Protein AF-A0A3N5HGX4-F1 (afdb_monomer)

Structure (mmCIF, N/CA/C/O backbone):
data_AF-A0A3N5HGX4-F1
#
_entry.id   AF-A0A3N5HGX4-F1
#
loop_
_atom_site.group_PDB
_atom_site.id
_atom_site.type_symbol
_atom_site.label_atom_id
_atom_site.label_alt_id
_atom_site.label_comp_id
_atom_site.label_asym_id
_atom_site.label_entity_id
_atom_site.label_seq_id
_atom_site.pdbx_PDB_ins_code
_atom_site.Cartn_x
_atom_site.Cartn_y
_atom_site.Cartn_z
_atom_site.occupancy
_atom_site.B_iso_or_equiv
_atom_site.auth_seq_id
_atom_site.auth_comp_id
_atom_site.auth_asym_id
_atom_site.auth_atom_id
_atom_site.pdbx_PDB_model_num
ATOM 1 N N . MET A 1 1 ? 53.047 39.366 25.688 1.00 38.31 1 MET A N 1
ATOM 2 C CA . MET A 1 1 ? 53.937 38.303 26.224 1.00 38.31 1 MET A CA 1
ATOM 3 C C . MET A 1 1 ? 53.206 36.974 26.001 1.00 38.31 1 MET A C 1
ATOM 5 O O . MET A 1 1 ? 52.026 36.953 26.298 1.00 38.31 1 MET A O 1
ATOM 9 N N . GLY A 1 2 ? 53.707 35.937 25.314 1.00 36.06 2 GLY A N 1
ATOM 10 C CA . GLY A 1 2 ? 54.929 35.152 25.578 1.00 36.06 2 GLY A CA 1
ATOM 11 C C . GLY A 1 2 ? 54.621 34.091 26.657 1.00 36.06 2 GLY A C 1
ATOM 12 O O . GLY A 1 2 ? 54.225 34.501 27.737 1.00 36.06 2 GLY A O 1
ATOM 13 N N . ARG A 1 3 ? 54.784 32.766 26.481 1.00 36.22 3 ARG A N 1
ATOM 14 C CA . ARG A 1 3 ? 55.704 31.994 25.607 1.00 36.22 3 ARG A CA 1
ATOM 15 C C . ARG A 1 3 ? 55.133 30.609 25.221 1.00 36.22 3 ARG A C 1
ATOM 17 O O . ARG A 1 3 ? 54.293 30.070 25.930 1.00 36.22 3 ARG A O 1
ATOM 24 N N . CYS A 1 4 ? 55.682 29.999 24.165 1.00 28.20 4 CYS A N 1
ATOM 25 C CA . CYS A 1 4 ? 55.545 28.561 23.875 1.00 28.20 4 CYS A CA 1
ATOM 26 C C . CYS A 1 4 ? 56.467 27.712 24.774 1.00 28.20 4 CYS A C 1
ATOM 28 O O . CYS A 1 4 ? 57.552 28.173 25.133 1.00 28.20 4 CYS A O 1
ATOM 30 N N . HIS A 1 5 ? 56.096 26.455 25.046 1.00 42.34 5 HIS A N 1
ATOM 31 C CA . HIS A 1 5 ? 56.976 25.463 25.681 1.00 42.34 5 HIS A CA 1
ATOM 32 C C . HIS A 1 5 ? 57.578 24.498 24.646 1.00 42.34 5 HIS A C 1
ATOM 34 O O . HIS A 1 5 ? 56.876 23.983 23.781 1.00 42.34 5 HIS A O 1
ATOM 40 N N . GLN A 1 6 ? 58.889 24.260 24.738 1.00 39.28 6 GLN A N 1
ATOM 41 C CA . GLN A 1 6 ? 59.647 23.375 23.844 1.00 39.28 6 GLN A CA 1
ATOM 42 C C . GLN A 1 6 ? 59.741 21.950 24.410 1.00 39.28 6 GLN A C 1
ATOM 44 O O . GLN A 1 6 ? 60.044 21.777 25.592 1.00 39.28 6 GLN A O 1
ATOM 49 N N . SER A 1 7 ? 59.583 20.934 23.558 1.00 38.53 7 SER A N 1
ATOM 50 C CA . SER A 1 7 ? 59.928 19.541 23.866 1.00 38.53 7 SER A CA 1
ATOM 51 C C . SER A 1 7 ? 61.395 19.246 23.515 1.00 38.53 7 SER A C 1
ATOM 53 O O . SER A 1 7 ? 61.915 19.688 22.489 1.00 38.53 7 SER A O 1
ATOM 55 N N . ARG A 1 8 ? 62.098 18.513 24.389 1.00 41.19 8 ARG A N 1
ATOM 56 C CA . ARG A 1 8 ? 63.515 18.145 24.204 1.00 41.19 8 ARG A CA 1
ATOM 57 C C . ARG A 1 8 ? 63.657 16.810 23.468 1.00 41.19 8 ARG A C 1
ATOM 59 O O . ARG A 1 8 ? 62.910 15.876 23.737 1.00 41.19 8 ARG A O 1
ATOM 66 N N . ARG A 1 9 ? 64.690 16.696 22.626 1.00 44.00 9 ARG A N 1
ATOM 67 C CA . ARG A 1 9 ? 65.236 15.409 22.152 1.00 44.00 9 ARG A CA 1
ATOM 68 C C . ARG A 1 9 ? 66.120 14.757 23.223 1.00 44.00 9 ARG A C 1
ATOM 70 O O . ARG A 1 9 ? 66.778 15.483 23.971 1.00 44.00 9 ARG A O 1
ATOM 77 N N . ARG A 1 10 ? 66.263 13.429 23.167 1.00 37.06 10 ARG A N 1
ATOM 78 C CA . ARG A 1 10 ? 67.540 12.705 23.347 1.00 37.06 10 ARG A CA 1
ATOM 79 C C . ARG A 1 10 ? 67.489 11.362 22.608 1.00 37.06 10 ARG A C 1
ATOM 81 O O . ARG A 1 10 ? 66.416 10.793 22.454 1.00 37.06 10 ARG A O 1
ATOM 88 N N . ASP A 1 11 ? 68.650 10.929 22.128 1.00 35.62 11 ASP A N 1
ATOM 89 C CA . ASP A 1 11 ? 68.871 9.750 21.282 1.00 35.62 11 ASP A CA 1
ATOM 90 C C . ASP A 1 11 ? 69.509 8.582 22.069 1.00 35.62 11 ASP A C 1
ATOM 92 O O . ASP A 1 11 ? 70.140 8.833 23.097 1.00 35.62 11 ASP A O 1
ATOM 96 N N . ARG A 1 12 ? 69.480 7.374 21.462 1.00 38.91 12 ARG A N 1
ATOM 97 C CA . ARG A 1 12 ? 70.400 6.216 21.664 1.00 38.91 12 ARG A CA 1
ATOM 98 C C . ARG A 1 12 ? 70.249 5.384 22.967 1.00 38.91 12 ARG A C 1
ATOM 100 O O . ARG A 1 12 ? 69.758 5.893 23.963 1.00 38.91 12 ARG A O 1
ATOM 107 N N . ASP A 1 13 ? 70.611 4.088 23.020 1.00 36.19 13 ASP A N 1
ATOM 108 C CA . ASP A 1 13 ? 71.412 3.256 22.087 1.00 36.19 13 ASP A CA 1
ATOM 109 C C . ASP A 1 13 ? 71.098 1.728 22.142 1.00 36.19 13 ASP A C 1
ATOM 111 O O . ASP A 1 13 ? 70.633 1.229 23.158 1.00 36.19 13 ASP A O 1
ATOM 115 N N . LEU A 1 14 ? 71.463 1.024 21.053 1.00 36.56 14 LEU A N 1
ATOM 116 C CA . LEU A 1 14 ? 72.006 -0.360 20.917 1.00 36.56 14 LEU A CA 1
ATOM 117 C C . LEU A 1 14 ? 71.342 -1.627 21.530 1.00 36.56 14 LEU A C 1
ATOM 119 O O . LEU A 1 14 ? 71.044 -1.717 22.713 1.00 36.56 14 LEU A O 1
ATOM 123 N N . GLY A 1 15 ? 71.320 -2.709 20.727 1.00 31.28 15 GLY A N 1
ATOM 124 C CA . GLY A 1 15 ? 71.012 -4.083 21.172 1.00 31.28 15 GLY A CA 1
ATOM 125 C C . GLY A 1 15 ? 70.997 -5.130 20.044 1.00 31.28 15 GLY A C 1
ATOM 126 O O . GLY A 1 15 ? 69.942 -5.517 19.561 1.00 31.28 15 GLY A O 1
ATOM 127 N N . GLN A 1 16 ? 72.186 -5.553 19.602 1.00 35.97 16 GLN A N 1
ATOM 128 C CA . GLN A 1 16 ? 72.449 -6.553 18.550 1.00 35.97 16 GLN A CA 1
ATOM 129 C C . GLN A 1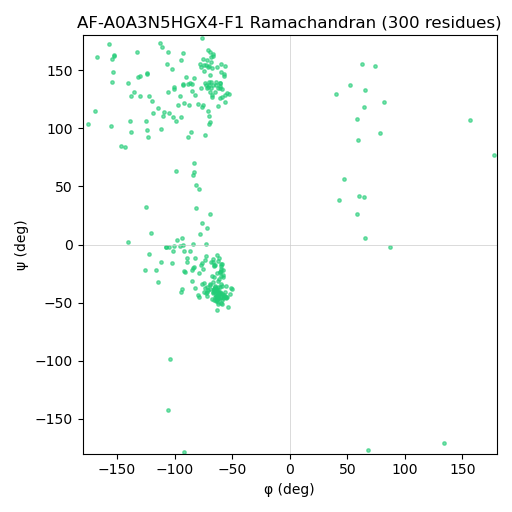 16 ? 71.870 -7.960 18.818 1.00 35.97 16 GLN A C 1
ATOM 131 O O . GLN A 1 16 ? 71.925 -8.447 19.943 1.00 35.97 16 GLN A O 1
ATOM 136 N N . GLY A 1 17 ? 71.487 -8.667 17.744 1.00 31.41 17 GLY A N 1
ATOM 137 C CA . GLY A 1 17 ? 71.189 -10.107 17.736 1.00 31.41 17 GLY A CA 1
ATOM 138 C C . GLY A 1 17 ? 71.384 -10.732 16.344 1.00 31.41 17 GLY A C 1
ATOM 139 O O . GLY A 1 17 ? 70.555 -10.549 15.460 1.00 31.41 17 GLY A O 1
ATOM 140 N N . ARG A 1 18 ? 72.511 -11.427 16.156 1.00 33.94 18 ARG A N 1
ATOM 141 C CA . ARG A 1 18 ? 72.905 -12.271 15.000 1.00 33.94 18 ARG A CA 1
ATOM 142 C C . ARG A 1 18 ? 72.480 -13.738 15.281 1.00 33.94 18 ARG A C 1
ATOM 144 O O . ARG A 1 18 ? 72.215 -14.032 16.440 1.00 33.94 18 ARG A O 1
ATOM 151 N N . ASP A 1 19 ? 72.404 -14.714 14.368 1.00 33.53 19 ASP A N 1
ATOM 152 C CA . ASP A 1 19 ? 72.789 -14.837 12.946 1.00 33.53 19 ASP A CA 1
ATOM 153 C C . ASP A 1 19 ? 72.161 -16.120 12.317 1.00 33.53 19 ASP A C 1
ATOM 155 O O . ASP A 1 19 ? 71.905 -17.063 13.060 1.00 33.53 19 ASP A O 1
ATOM 159 N N . LEU A 1 20 ? 72.077 -16.185 10.970 1.00 32.72 20 LEU A N 1
ATOM 160 C CA . LEU A 1 20 ? 72.239 -17.388 10.093 1.00 32.72 20 LEU A CA 1
ATOM 161 C C . LEU A 1 20 ? 71.242 -18.595 10.209 1.00 32.72 20 LEU A C 1
ATOM 163 O O . LEU A 1 20 ? 70.618 -18.816 11.234 1.00 32.72 20 LEU A O 1
ATOM 167 N N . ASP A 1 21 ? 71.006 -19.450 9.192 1.00 36.19 21 ASP A N 1
ATOM 168 C CA . ASP A 1 21 ? 71.580 -19.607 7.834 1.00 36.19 21 ASP A CA 1
ATOM 169 C C . ASP A 1 21 ? 70.613 -20.337 6.850 1.00 36.19 21 ASP A C 1
ATOM 171 O O . ASP A 1 21 ? 69.658 -20.967 7.294 1.00 36.19 21 ASP A O 1
ATOM 175 N N . ARG A 1 22 ? 70.981 -20.387 5.549 1.00 32.25 22 ARG A N 1
ATOM 176 C CA . ARG A 1 22 ? 70.563 -21.356 4.486 1.00 32.25 22 ARG A CA 1
ATOM 177 C C . ARG A 1 22 ? 69.064 -21.344 4.096 1.00 32.25 22 ARG A C 1
ATOM 179 O O . ARG A 1 22 ? 68.210 -21.727 4.876 1.00 32.25 22 ARG A O 1
ATOM 186 N N . GLN A 1 23 ? 68.639 -21.037 2.861 1.00 40.09 23 GLN A N 1
ATOM 187 C CA . GLN A 1 23 ? 69.284 -21.049 1.527 1.00 40.09 23 GLN A CA 1
ATOM 188 C C . GLN A 1 23 ? 68.615 -19.990 0.601 1.00 40.09 23 GLN A C 1
ATOM 190 O O . GLN A 1 23 ? 67.495 -19.574 0.874 1.00 40.09 23 GLN A O 1
ATOM 195 N N . GLY A 1 24 ? 69.169 -19.537 -0.534 1.00 28.80 24 GLY A N 1
ATOM 196 C CA . GLY A 1 24 ? 70.514 -19.737 -1.091 1.00 28.80 24 GLY A CA 1
ATOM 197 C C . GLY A 1 24 ? 70.587 -19.559 -2.626 1.00 28.80 24 GLY A C 1
ATOM 198 O O . GLY A 1 24 ? 70.201 -20.473 -3.336 1.00 28.80 24 GLY A O 1
ATOM 199 N N . TRP A 1 25 ? 71.188 -18.449 -3.103 1.00 29.75 25 TRP A N 1
ATOM 200 C CA . TRP A 1 25 ? 71.668 -18.177 -4.492 1.00 29.75 25 TRP A CA 1
ATOM 201 C C . TRP A 1 25 ? 70.589 -18.098 -5.616 1.00 29.75 25 TRP A C 1
ATOM 203 O O . TRP A 1 25 ? 69.735 -18.960 -5.733 1.00 29.75 25 TRP A O 1
ATO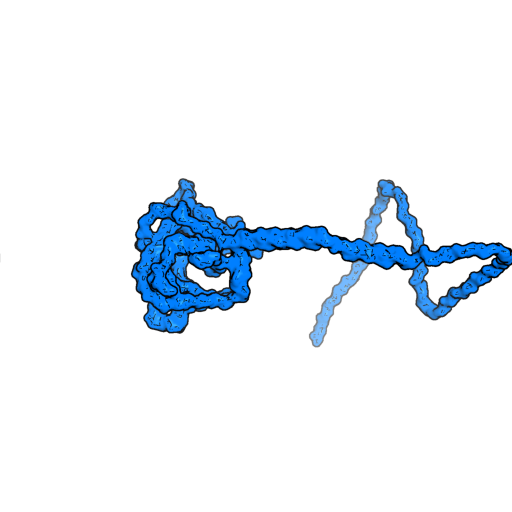M 213 N N . LEU A 1 26 ? 70.531 -17.122 -6.541 1.00 31.27 26 LEU A N 1
ATOM 214 C CA . LEU A 1 26 ? 71.256 -15.861 -6.790 1.00 31.27 26 LEU A CA 1
ATOM 215 C C . LEU A 1 26 ? 70.351 -14.898 -7.599 1.00 31.27 26 LEU A C 1
ATOM 217 O O . LEU A 1 26 ? 69.767 -15.309 -8.600 1.00 31.27 26 LEU A O 1
ATOM 221 N N . ARG A 1 27 ? 70.339 -13.591 -7.289 1.00 33.91 27 ARG A N 1
ATOM 222 C CA . ARG A 1 27 ? 69.985 -12.542 -8.272 1.00 33.91 27 ARG A CA 1
ATOM 223 C C . ARG A 1 27 ? 71.233 -11.742 -8.622 1.00 33.91 27 ARG A C 1
ATOM 225 O O . ARG A 1 27 ? 71.731 -10.980 -7.800 1.00 33.91 27 ARG A O 1
ATOM 232 N N . GLY A 1 28 ? 71.715 -11.900 -9.853 1.00 31.50 28 GLY A N 1
ATOM 233 C CA . GLY A 1 28 ? 72.805 -11.089 -10.388 1.00 31.50 28 GLY A CA 1
ATOM 234 C C . GLY A 1 28 ? 72.349 -9.653 -10.633 1.00 31.50 28 GLY A C 1
ATOM 235 O O . GLY A 1 28 ? 71.663 -9.375 -11.614 1.00 31.50 28 GLY A O 1
ATOM 236 N N . SER A 1 29 ? 72.741 -8.738 -9.752 1.00 33.38 29 SER A N 1
ATOM 237 C CA . SER A 1 29 ? 72.660 -7.301 -9.992 1.00 33.38 29 SER A CA 1
ATOM 238 C C . SER A 1 29 ? 73.882 -6.836 -10.790 1.00 33.38 29 SER A C 1
ATOM 240 O O . SER A 1 29 ? 75.004 -7.294 -10.574 1.00 33.38 29 SER A O 1
ATOM 242 N N . ARG A 1 30 ? 73.689 -5.883 -11.705 1.00 32.06 30 ARG A N 1
ATOM 243 C CA . ARG A 1 30 ? 74.788 -5.054 -12.209 1.00 32.06 30 ARG A CA 1
ATOM 244 C C . ARG A 1 30 ? 74.300 -3.617 -12.314 1.00 32.06 30 ARG A C 1
ATOM 246 O O . ARG A 1 30 ? 73.621 -3.242 -13.262 1.00 32.06 30 ARG A O 1
ATOM 253 N N . TRP A 1 31 ? 74.606 -2.847 -11.276 1.00 30.53 31 TRP A N 1
ATOM 254 C CA . TRP A 1 31 ? 74.360 -1.412 -11.230 1.00 30.53 31 TRP A CA 1
ATOM 255 C C . TRP A 1 31 ? 75.376 -0.674 -12.103 1.00 30.53 31 TRP A C 1
ATOM 257 O O . TRP A 1 31 ? 76.531 -1.080 -12.228 1.00 30.53 31 TRP A O 1
ATOM 267 N N . SER A 1 32 ? 74.964 0.456 -12.661 1.00 34.06 32 SER A N 1
ATOM 268 C CA . SER A 1 32 ? 75.865 1.511 -13.121 1.00 34.06 32 SER A CA 1
ATOM 269 C C . SER A 1 32 ? 75.225 2.830 -12.718 1.00 34.06 32 SER A C 1
ATOM 271 O O . SER A 1 32 ? 74.189 3.203 -13.261 1.00 34.06 32 SER A O 1
ATOM 273 N N . LEU A 1 33 ? 75.789 3.478 -11.697 1.00 33.69 33 LEU A N 1
ATOM 274 C CA . LEU A 1 33 ? 75.319 4.779 -11.237 1.00 33.69 33 LEU A CA 1
ATOM 275 C C . LEU A 1 33 ? 75.611 5.849 -12.294 1.00 33.69 33 LEU A C 1
ATOM 277 O O . LEU A 1 33 ? 76.702 5.888 -12.862 1.00 33.69 33 LEU A O 1
ATOM 281 N N . CYS A 1 34 ? 74.664 6.764 -12.480 1.00 30.17 34 CYS A N 1
ATOM 282 C CA . CYS A 1 34 ? 74.900 8.049 -13.126 1.00 30.17 34 CYS A CA 1
ATOM 283 C C . CYS A 1 34 ? 74.480 9.161 -12.166 1.00 30.17 34 CYS A C 1
ATOM 285 O O . CYS A 1 34 ? 73.327 9.576 -12.167 1.00 30.17 34 CYS A O 1
ATOM 287 N N . GLU A 1 35 ? 75.430 9.661 -11.380 1.00 34.94 35 GLU A N 1
ATOM 288 C CA . GLU A 1 35 ? 75.287 10.923 -10.657 1.00 34.94 35 GLU A CA 1
ATOM 289 C C . GLU A 1 35 ? 76.594 11.711 -10.752 1.00 34.94 35 GLU A C 1
ATOM 291 O O . GLU A 1 35 ? 77.678 11.195 -10.491 1.00 34.94 35 GLU A O 1
ATOM 296 N N . GLY A 1 36 ? 76.480 12.966 -11.180 1.00 33.84 36 GLY A N 1
ATOM 297 C CA . GLY A 1 36 ? 77.610 13.855 -11.420 1.00 33.84 36 GLY A CA 1
ATOM 298 C C . GLY A 1 36 ? 77.107 15.244 -11.784 1.00 33.84 36 GLY A C 1
ATOM 299 O O . GLY A 1 36 ? 76.632 15.471 -12.896 1.00 33.84 36 GLY A O 1
ATOM 300 N N . ARG A 1 37 ? 77.175 16.173 -10.827 1.00 39.38 37 ARG A N 1
ATOM 301 C CA . ARG A 1 37 ? 76.957 17.602 -11.089 1.00 39.38 37 ARG A CA 1
ATOM 302 C C . ARG A 1 37 ? 78.191 18.191 -11.783 1.00 39.38 37 ARG A C 1
ATOM 304 O O . ARG A 1 37 ? 79.289 17.671 -11.624 1.00 39.38 37 ARG A O 1
ATOM 311 N N . ASN A 1 38 ? 77.986 19.329 -12.447 1.00 38.41 38 ASN A N 1
ATOM 312 C CA . ASN A 1 38 ? 78.985 20.184 -13.103 1.00 38.41 38 ASN A CA 1
ATOM 313 C C . ASN A 1 38 ? 79.491 19.694 -14.477 1.00 38.41 38 ASN A C 1
ATOM 315 O O . ASN A 1 38 ? 80.460 18.957 -14.575 1.00 38.41 38 ASN A O 1
ATOM 319 N N . GLY A 1 39 ? 78.862 20.225 -15.533 1.00 37.84 39 GLY A N 1
ATOM 320 C CA . GLY A 1 39 ? 79.528 20.701 -16.756 1.00 37.84 39 GLY A CA 1
ATOM 321 C C . GLY A 1 39 ? 80.387 19.733 -17.586 1.00 37.84 39 GLY A C 1
ATOM 322 O O . GLY A 1 39 ? 81.550 19.511 -17.286 1.00 37.84 39 GLY A O 1
ATOM 323 N N . CYS A 1 40 ? 79.863 19.354 -18.758 1.00 34.56 40 CYS A N 1
ATOM 324 C CA . CYS A 1 40 ? 80.625 18.891 -19.930 1.00 34.56 40 CYS A CA 1
ATOM 325 C C . CYS A 1 40 ? 81.519 17.642 -19.769 1.00 34.56 40 CYS A C 1
ATOM 327 O O . CYS A 1 40 ? 82.735 17.746 -19.641 1.00 34.56 40 CYS A O 1
ATOM 329 N N . CYS A 1 41 ? 80.948 16.462 -20.033 1.00 34.34 41 CYS A N 1
ATOM 330 C CA . CYS A 1 41 ? 81.713 15.299 -20.501 1.00 34.34 41 CYS A CA 1
ATOM 331 C C . CYS A 1 41 ? 81.295 14.922 -21.928 1.00 34.34 41 CYS A C 1
ATOM 333 O O . CYS A 1 41 ? 80.148 14.556 -22.180 1.00 34.34 41 CYS A O 1
ATOM 335 N N . SER A 1 42 ? 82.237 15.012 -22.871 1.00 39.78 42 SER A N 1
ATOM 336 C CA . SER A 1 42 ? 82.035 14.638 -2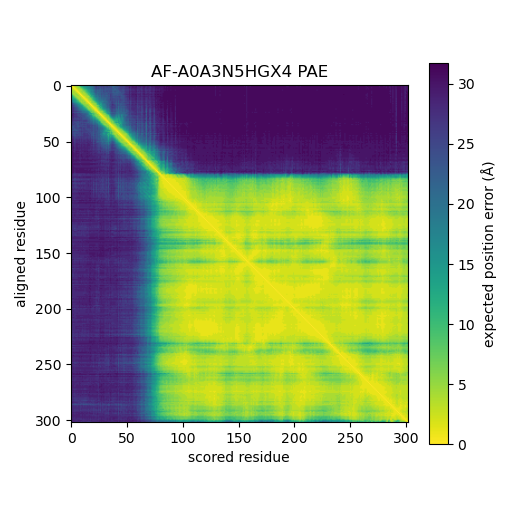4.274 1.00 39.78 42 SER A CA 1
ATOM 337 C C . SER A 1 42 ? 82.549 13.221 -24.542 1.00 39.78 42 SER A C 1
ATOM 339 O O . SER A 1 42 ? 83.737 12.933 -24.401 1.00 39.78 42 SER A O 1
ATOM 341 N N . CYS A 1 43 ? 81.669 12.319 -24.980 1.00 35.12 43 CYS A N 1
ATOM 342 C CA . CYS A 1 43 ? 82.068 10.970 -25.388 1.00 35.12 43 CYS A CA 1
ATOM 343 C C . CYS A 1 43 ? 82.507 10.957 -26.859 1.00 35.12 43 CYS A C 1
ATOM 345 O O . CYS A 1 43 ? 81.699 10.873 -27.786 1.00 35.12 43 CYS A O 1
ATOM 347 N N . ARG A 1 44 ? 83.824 11.052 -27.065 1.00 37.50 44 ARG A N 1
ATOM 348 C CA . ARG A 1 44 ? 84.490 11.021 -28.376 1.00 37.50 44 ARG A CA 1
ATOM 349 C C . ARG A 1 44 ? 84.358 9.632 -29.027 1.00 37.50 44 ARG A C 1
ATOM 351 O O . ARG A 1 44 ? 84.722 8.627 -28.423 1.00 37.50 44 ARG A O 1
ATOM 358 N N . ARG A 1 45 ? 83.895 9.567 -30.285 1.00 37.97 45 ARG A N 1
ATOM 359 C CA . ARG A 1 45 ? 83.879 8.318 -31.077 1.00 37.97 45 ARG A CA 1
ATOM 360 C C . ARG A 1 45 ? 85.308 7.798 -31.292 1.00 37.97 45 ARG A C 1
ATOM 362 O O . ARG A 1 45 ? 86.168 8.562 -31.722 1.00 37.97 45 ARG A O 1
ATOM 369 N N . ARG A 1 46 ? 85.540 6.493 -31.096 1.00 38.31 46 ARG A N 1
ATOM 370 C CA . ARG A 1 46 ? 86.699 5.786 -31.670 1.00 38.31 46 ARG A CA 1
ATOM 371 C C . ARG A 1 46 ? 86.291 5.146 -32.992 1.00 38.31 46 ARG A C 1
ATOM 373 O O . ARG A 1 46 ? 85.528 4.187 -33.013 1.00 38.31 46 ARG A O 1
ATOM 380 N N . SER A 1 47 ? 86.808 5.688 -34.086 1.00 37.91 47 SER A N 1
ATOM 381 C CA . SER A 1 47 ? 86.797 5.052 -35.400 1.00 37.91 47 SER A CA 1
ATOM 382 C C . SER A 1 47 ? 87.914 4.013 -35.476 1.00 37.91 47 SER A C 1
ATOM 384 O O . SER A 1 47 ? 89.083 4.371 -35.340 1.00 37.91 47 SER A O 1
ATOM 386 N N . VAL A 1 48 ? 87.569 2.753 -35.736 1.00 45.25 48 VAL A N 1
ATOM 387 C CA . VAL A 1 48 ? 88.528 1.747 -36.206 1.00 45.25 48 VAL A CA 1
ATOM 388 C C . VAL A 1 48 ? 88.264 1.533 -37.690 1.00 45.25 48 VAL A C 1
ATOM 390 O O . VAL A 1 48 ? 87.201 1.051 -38.073 1.00 45.25 48 VAL A O 1
ATOM 393 N N . LEU A 1 49 ? 89.227 1.937 -38.515 1.00 42.44 49 LEU A N 1
ATOM 394 C CA . LEU A 1 49 ? 89.298 1.584 -39.927 1.00 42.44 49 LEU A CA 1
ATOM 395 C C . LEU A 1 49 ? 90.138 0.313 -40.049 1.00 42.44 49 LEU A C 1
ATOM 397 O O . LEU A 1 49 ? 91.310 0.328 -39.680 1.00 42.44 49 LEU A O 1
ATOM 401 N N . GLN A 1 50 ? 89.574 -0.748 -40.619 1.00 45.38 50 GLN A N 1
ATOM 402 C CA . GLN A 1 50 ? 90.344 -1.787 -41.303 1.00 45.38 50 GLN A CA 1
ATOM 403 C C . GLN A 1 50 ? 89.633 -2.114 -42.617 1.00 45.38 50 GLN A C 1
ATOM 405 O O . GLN A 1 50 ? 88.409 -2.240 -42.656 1.00 45.38 50 GLN A O 1
ATOM 410 N N . GLY A 1 51 ? 90.402 -2.130 -43.704 1.00 37.41 51 GLY A N 1
ATOM 411 C CA . GLY A 1 51 ? 89.887 -2.242 -45.065 1.00 37.41 51 GLY A CA 1
ATOM 412 C C . GLY A 1 51 ? 89.857 -3.676 -45.587 1.00 37.41 51 GLY A C 1
ATOM 413 O O . GLY A 1 51 ? 90.603 -4.537 -45.130 1.00 37.41 51 GLY A O 1
ATOM 414 N N . GLY A 1 52 ? 89.020 -3.890 -46.599 1.00 36.53 52 GLY A N 1
ATOM 415 C CA . GLY A 1 52 ? 88.946 -5.108 -47.401 1.00 36.53 52 GLY A CA 1
ATOM 416 C C . GLY A 1 52 ? 88.059 -4.856 -48.621 1.00 36.53 52 GLY A C 1
ATOM 417 O O . GLY A 1 52 ? 86.877 -4.555 -48.470 1.00 36.53 52 GLY A O 1
ATOM 418 N N . LEU A 1 53 ? 88.645 -4.909 -49.818 1.00 40.94 53 LEU A N 1
ATOM 419 C CA . LEU A 1 53 ? 87.948 -4.800 -51.111 1.00 40.94 53 LEU A CA 1
ATOM 420 C C . LEU A 1 53 ? 87.551 -6.220 -51.615 1.00 40.94 53 LEU A C 1
ATOM 422 O O . LEU A 1 53 ? 87.737 -7.191 -50.886 1.00 40.94 53 LEU A O 1
ATOM 426 N N . PRO A 1 54 ? 86.933 -6.388 -52.798 1.00 52.56 54 PRO A N 1
ATOM 427 C CA . PRO A 1 54 ? 85.494 -6.213 -52.964 1.00 52.56 54 PRO A CA 1
ATOM 428 C C . PRO A 1 54 ? 84.824 -7.492 -53.514 1.00 52.56 54 PRO A C 1
ATOM 430 O O . PRO A 1 54 ? 85.214 -8.010 -54.557 1.00 52.56 54 PRO A O 1
ATOM 433 N N . GLY A 1 55 ? 83.774 -7.989 -52.850 1.00 37.81 55 GLY A N 1
ATOM 434 C CA . GLY A 1 55 ? 83.116 -9.252 -53.213 1.00 37.81 55 GLY A CA 1
ATOM 435 C C . GLY A 1 55 ? 81.644 -9.102 -53.602 1.00 37.81 55 GLY A C 1
ATOM 436 O O . GLY A 1 55 ? 80.830 -8.796 -52.740 1.00 37.81 55 GLY A O 1
ATOM 437 N N . ALA A 1 56 ? 81.352 -9.364 -54.882 1.00 41.56 56 ALA A N 1
ATOM 438 C CA . ALA A 1 56 ? 80.083 -9.790 -55.500 1.00 41.56 56 ALA A CA 1
ATOM 439 C C . ALA A 1 56 ? 78.734 -9.176 -55.041 1.00 41.56 56 ALA A C 1
ATOM 441 O O . ALA A 1 56 ? 78.320 -9.215 -53.885 1.00 41.56 56 ALA A O 1
ATOM 442 N N . TRP A 1 57 ? 77.959 -8.712 -56.025 1.00 47.06 57 TRP A N 1
ATOM 443 C CA . TRP A 1 57 ? 76.577 -8.270 -55.837 1.00 47.06 57 TRP A CA 1
ATOM 444 C C . TRP A 1 57 ? 75.639 -9.443 -55.513 1.00 47.06 57 TRP A C 1
ATOM 446 O O . TRP A 1 57 ? 75.575 -10.420 -56.253 1.00 47.06 57 TRP A O 1
ATOM 456 N N . GLY A 1 58 ? 74.827 -9.284 -54.467 1.00 45.84 58 GLY A N 1
ATOM 457 C CA . GLY A 1 58 ? 73.649 -10.109 -54.193 1.00 45.84 58 GLY A CA 1
ATOM 458 C C . GLY A 1 58 ? 72.507 -9.225 -53.675 1.00 45.84 58 GLY A C 1
ATOM 459 O O . GLY A 1 58 ? 72.772 -8.301 -52.894 1.00 45.84 58 GLY A O 1
ATOM 460 N N . PRO A 1 59 ? 71.247 -9.436 -54.103 1.00 44.06 59 PRO A N 1
ATOM 461 C CA . PRO A 1 59 ? 70.139 -8.557 -53.743 1.00 44.06 59 PRO A CA 1
ATOM 462 C C . PRO A 1 59 ? 69.800 -8.696 -52.254 1.00 44.06 59 PRO A C 1
ATOM 464 O O . PRO A 1 59 ? 69.198 -9.674 -51.815 1.00 44.06 59 PRO A O 1
ATOM 467 N N . ARG A 1 60 ? 70.177 -7.692 -51.455 1.00 50.16 60 ARG A N 1
ATOM 468 C CA . ARG A 1 60 ? 69.837 -7.649 -50.028 1.00 50.16 60 ARG A CA 1
ATOM 469 C C . ARG A 1 60 ? 68.337 -7.368 -49.875 1.00 50.16 60 ARG A C 1
ATOM 471 O O . ARG A 1 60 ? 67.863 -6.301 -50.266 1.00 50.16 60 ARG A O 1
ATOM 478 N N . ALA A 1 61 ? 67.607 -8.344 -49.336 1.00 47.06 61 ALA A N 1
ATOM 479 C CA . ALA A 1 61 ? 66.150 -8.333 -49.236 1.00 47.06 61 ALA A CA 1
ATOM 480 C C . ALA A 1 61 ? 65.604 -7.079 -48.525 1.00 47.06 61 ALA A C 1
ATOM 482 O O . ALA A 1 61 ? 66.027 -6.740 -47.418 1.00 47.06 61 ALA A O 1
ATOM 483 N N . ARG A 1 62 ? 64.619 -6.417 -49.147 1.00 54.47 62 ARG A N 1
ATOM 484 C CA . ARG A 1 62 ? 63.872 -5.288 -48.569 1.00 54.47 62 ARG A CA 1
ATOM 485 C C . ARG A 1 62 ? 62.519 -5.743 -48.004 1.00 54.47 62 ARG A C 1
ATOM 487 O O . ARG A 1 62 ? 61.490 -5.269 -48.464 1.00 54.47 62 ARG A O 1
ATOM 494 N N . ASP A 1 63 ? 62.500 -6.611 -46.994 1.00 51.44 63 ASP A N 1
ATOM 495 C CA . ASP A 1 63 ? 61.244 -6.996 -46.324 1.00 51.44 63 ASP A CA 1
ATOM 496 C C . ASP A 1 63 ? 61.426 -7.184 -44.809 1.00 51.44 63 ASP A C 1
ATOM 498 O O . ASP A 1 63 ? 61.615 -8.286 -44.304 1.00 51.44 63 ASP A O 1
ATOM 502 N N . ALA A 1 64 ? 61.359 -6.075 -44.062 1.00 52.81 64 ALA A N 1
ATOM 503 C CA . ALA A 1 64 ? 61.402 -6.091 -42.592 1.00 52.81 64 ALA A CA 1
ATOM 504 C C . ALA A 1 64 ? 60.449 -5.088 -41.902 1.00 52.81 64 ALA A C 1
ATOM 506 O O . ALA A 1 64 ? 60.420 -5.021 -40.676 1.00 52.81 64 ALA A O 1
ATOM 507 N N . THR A 1 65 ? 59.635 -4.326 -42.647 1.00 51.69 65 THR A N 1
ATOM 508 C CA . THR A 1 65 ? 58.759 -3.273 -42.080 1.00 51.69 65 THR A CA 1
ATOM 509 C C . THR A 1 65 ? 57.257 -3.564 -42.157 1.00 51.69 65 THR A C 1
ATOM 511 O O . THR A 1 65 ? 56.487 -2.944 -41.429 1.00 51.69 65 THR A O 1
ATOM 514 N N . LYS A 1 66 ? 56.804 -4.539 -42.960 1.00 46.09 66 LYS A N 1
ATOM 515 C CA . LYS A 1 66 ? 55.365 -4.857 -43.108 1.00 46.09 66 LYS A CA 1
ATOM 516 C C . LYS A 1 66 ? 54.754 -5.656 -41.944 1.00 46.09 66 LYS A C 1
ATOM 518 O O . LYS A 1 66 ? 53.535 -5.681 -41.797 1.00 46.09 66 LYS A O 1
ATOM 523 N N . SER A 1 67 ? 55.563 -6.302 -41.098 1.00 54.75 67 SER A N 1
ATOM 524 C CA . SER A 1 67 ? 55.051 -7.297 -40.137 1.00 54.75 67 SER A CA 1
ATOM 525 C C . SER A 1 67 ? 54.487 -6.727 -38.824 1.00 54.75 67 SER A C 1
ATOM 527 O O . SER A 1 67 ? 53.711 -7.405 -38.153 1.00 54.75 67 SER A O 1
ATOM 529 N N . SER A 1 68 ? 54.826 -5.492 -38.433 1.00 53.19 68 SER A N 1
ATOM 530 C CA . SER A 1 68 ? 54.306 -4.864 -37.203 1.00 53.19 68 SER A CA 1
ATOM 531 C C . SER A 1 68 ? 52.920 -4.233 -37.387 1.00 53.19 68 SER A C 1
ATOM 533 O O . SER A 1 68 ? 52.081 -4.349 -36.496 1.00 53.19 68 SER A O 1
ATOM 535 N N . ALA A 1 69 ? 52.656 -3.620 -38.545 1.00 53.34 69 ALA A N 1
ATOM 536 C CA . ALA A 1 69 ? 51.353 -3.042 -38.876 1.00 53.34 69 ALA A CA 1
ATOM 537 C C . ALA A 1 69 ? 50.269 -4.122 -39.053 1.00 53.34 69 ALA A C 1
ATOM 539 O O . ALA A 1 69 ? 49.209 -4.021 -38.437 1.00 53.34 69 ALA A O 1
ATOM 540 N N . ALA A 1 70 ? 50.562 -5.194 -39.803 1.00 51.62 70 ALA A N 1
ATOM 541 C CA . ALA A 1 70 ? 49.627 -6.305 -40.015 1.00 51.62 70 ALA A CA 1
ATOM 542 C C . ALA A 1 70 ? 49.202 -6.972 -38.691 1.00 51.62 70 ALA A C 1
ATOM 544 O O . ALA A 1 70 ? 48.014 -7.071 -38.397 1.00 51.62 70 ALA A O 1
ATOM 545 N N . ARG A 1 71 ? 50.161 -7.291 -37.806 1.00 54.19 71 ARG A N 1
ATOM 546 C CA . ARG A 1 71 ? 49.863 -7.875 -36.481 1.00 54.19 71 ARG A CA 1
ATOM 547 C C . ARG A 1 71 ? 49.096 -6.938 -35.535 1.00 54.19 71 ARG A C 1
ATOM 549 O O . ARG A 1 71 ? 48.517 -7.408 -34.557 1.00 54.19 71 ARG A O 1
ATOM 556 N N . ARG A 1 72 ? 49.087 -5.621 -35.787 1.00 53.22 72 ARG A N 1
ATOM 557 C CA . ARG A 1 72 ? 48.267 -4.658 -35.029 1.00 53.22 72 ARG A CA 1
ATOM 558 C C . ARG A 1 72 ? 46.840 -4.572 -35.579 1.00 53.22 72 ARG A C 1
ATOM 560 O O . ARG A 1 72 ? 45.921 -4.392 -34.785 1.00 53.22 72 ARG A O 1
ATOM 567 N N . ALA A 1 73 ? 46.651 -4.771 -36.886 1.00 51.00 73 ALA A N 1
ATOM 568 C CA . ALA A 1 73 ? 45.330 -4.930 -37.494 1.00 51.00 73 ALA A CA 1
ATOM 569 C C . ALA A 1 73 ? 44.630 -6.208 -36.991 1.00 51.00 73 ALA A C 1
ATOM 571 O O . ALA A 1 73 ? 43.497 -6.122 -36.524 1.00 51.00 73 ALA A O 1
ATOM 572 N N . ASP A 1 74 ? 45.332 -7.347 -36.939 1.00 53.88 74 ASP A N 1
ATOM 573 C CA . ASP A 1 74 ? 44.778 -8.622 -36.438 1.00 53.88 74 ASP A CA 1
ATOM 574 C C . ASP A 1 74 ? 44.360 -8.590 -34.956 1.00 53.88 74 ASP A C 1
ATOM 576 O O . ASP A 1 74 ? 43.504 -9.354 -34.515 1.00 53.88 74 ASP A O 1
ATOM 580 N N . ARG A 1 75 ? 44.944 -7.692 -34.150 1.00 52.09 75 ARG A N 1
ATOM 581 C CA . ARG A 1 75 ? 44.523 -7.494 -32.752 1.00 52.09 75 ARG A CA 1
ATOM 582 C C . ARG A 1 75 ? 43.324 -6.539 -32.629 1.00 52.09 75 ARG A C 1
ATOM 584 O O . ARG A 1 75 ? 42.621 -6.589 -31.625 1.00 52.09 75 ARG A O 1
ATOM 591 N N . LEU A 1 76 ? 43.058 -5.707 -33.638 1.00 53.06 76 LEU A N 1
ATOM 592 C CA . LEU A 1 76 ? 41.859 -4.859 -33.716 1.00 53.06 76 LEU A CA 1
ATOM 593 C C . LEU A 1 76 ? 40.652 -5.605 -34.318 1.00 53.06 76 LEU A C 1
ATOM 595 O O . LEU A 1 76 ? 39.514 -5.262 -34.012 1.00 53.06 76 LEU A O 1
ATOM 599 N N . THR A 1 77 ? 40.870 -6.684 -35.077 1.00 52.62 77 THR A N 1
ATOM 600 C CA . THR A 1 77 ? 39.806 -7.587 -35.564 1.00 52.62 77 THR A CA 1
ATOM 601 C C . THR A 1 77 ? 39.292 -8.580 -34.507 1.00 52.62 77 THR A C 1
ATOM 603 O O . THR A 1 77 ? 38.459 -9.433 -34.815 1.00 52.62 77 THR A O 1
ATOM 606 N N . LEU A 1 78 ? 39.694 -8.439 -33.233 1.00 53.62 78 LEU A N 1
ATOM 607 C CA . LEU A 1 78 ? 39.135 -9.203 -32.104 1.00 53.62 78 LEU A CA 1
ATOM 608 C C . LEU A 1 78 ? 37.636 -8.942 -31.860 1.00 53.62 78 LEU A C 1
ATOM 610 O O . LEU A 1 78 ? 36.971 -9.761 -31.224 1.00 53.62 78 LEU A O 1
ATOM 614 N N . LEU A 1 79 ? 37.062 -7.888 -32.447 1.00 61.66 79 LEU A N 1
ATOM 615 C CA . LEU A 1 79 ? 35.622 -7.794 -32.705 1.00 61.66 79 LEU A CA 1
ATOM 616 C C . LEU A 1 79 ? 35.258 -8.508 -34.017 1.00 61.66 79 LEU A C 1
ATOM 618 O O . LEU A 1 79 ? 34.708 -7.917 -34.946 1.00 61.66 79 LEU A O 1
ATOM 622 N N . SER A 1 80 ? 35.548 -9.811 -34.094 1.00 72.19 80 SER A N 1
ATOM 623 C CA . SER A 1 80 ? 34.982 -10.650 -35.155 1.00 72.19 80 SER A CA 1
ATOM 624 C C . SER A 1 80 ? 33.453 -10.554 -35.093 1.00 72.19 80 SER A C 1
ATOM 626 O O . SER A 1 80 ? 32.893 -10.437 -34.000 1.00 72.19 80 SER A O 1
ATOM 628 N N . LYS A 1 81 ? 32.754 -10.624 -36.238 1.00 77.06 81 LYS A N 1
ATOM 629 C CA . LYS A 1 81 ? 31.280 -10.502 -36.272 1.00 77.06 81 LYS A CA 1
ATOM 630 C C . LYS A 1 81 ? 30.605 -11.437 -35.256 1.00 77.06 81 LYS A C 1
ATOM 632 O O . LYS A 1 81 ? 29.699 -11.010 -34.556 1.00 77.06 81 LYS A O 1
ATOM 637 N N . ARG A 1 82 ? 31.141 -12.655 -35.085 1.00 84.88 82 ARG A N 1
ATOM 638 C CA . ARG A 1 82 ? 30.728 -13.631 -34.063 1.00 84.88 82 ARG A CA 1
ATOM 639 C C . ARG A 1 82 ? 30.793 -13.080 -32.634 1.00 84.88 82 ARG A C 1
ATOM 641 O O . ARG A 1 82 ? 29.854 -13.281 -31.877 1.00 84.88 82 ARG A O 1
ATOM 648 N N . ASN A 1 83 ? 31.866 -12.383 -32.263 1.00 86.88 83 ASN A N 1
ATOM 649 C CA . ASN A 1 83 ? 32.022 -11.812 -30.922 1.00 86.88 83 ASN A CA 1
ATOM 650 C C . ASN A 1 83 ? 31.031 -10.658 -30.691 1.00 86.88 83 ASN A C 1
ATOM 652 O O . ASN A 1 83 ? 30.453 -10.571 -29.613 1.00 86.88 83 ASN A O 1
ATOM 656 N N . ILE A 1 84 ? 30.771 -9.830 -31.712 1.00 91.94 84 ILE A N 1
ATOM 657 C CA . ILE A 1 84 ? 29.722 -8.796 -31.656 1.00 91.94 84 ILE A CA 1
ATOM 658 C C . ILE A 1 84 ? 28.342 -9.449 -31.486 1.00 91.94 84 ILE A C 1
ATOM 660 O O . ILE A 1 84 ? 27.589 -9.046 -30.606 1.00 91.94 84 ILE A O 1
ATOM 664 N N . THR A 1 85 ? 28.023 -10.488 -32.267 1.00 93.12 85 THR A N 1
ATOM 665 C CA . THR A 1 85 ? 26.757 -11.231 -32.149 1.00 93.12 85 THR A CA 1
ATOM 666 C C . THR A 1 85 ? 26.590 -11.860 -30.765 1.00 93.12 85 THR A C 1
ATOM 668 O O . THR A 1 85 ? 25.527 -11.721 -30.173 1.00 93.12 85 THR A O 1
ATOM 671 N N . VAL A 1 86 ? 27.627 -12.498 -30.211 1.00 95.44 86 VAL A N 1
ATOM 672 C CA . VAL A 1 86 ? 27.576 -13.081 -28.858 1.00 95.44 86 VAL A CA 1
ATOM 673 C C . VAL A 1 86 ? 27.345 -12.002 -27.798 1.00 95.44 86 VAL A C 1
ATOM 675 O O . VAL A 1 86 ? 26.469 -12.170 -26.955 1.00 95.44 86 VAL A O 1
ATOM 678 N N . LEU A 1 87 ? 28.059 -10.873 -27.856 1.00 95.94 87 LEU A N 1
ATOM 679 C CA . LEU A 1 87 ? 27.852 -9.761 -26.920 1.00 95.94 87 LEU A CA 1
ATOM 680 C C . LEU A 1 87 ? 26.447 -9.152 -27.044 1.00 95.94 87 LEU A C 1
ATOM 682 O O . LEU A 1 87 ? 25.821 -8.865 -26.027 1.00 95.94 87 LEU A O 1
ATOM 686 N N . ALA A 1 88 ? 25.922 -9.007 -28.264 1.00 95.88 88 ALA A N 1
ATOM 687 C CA . ALA A 1 88 ? 24.565 -8.519 -28.503 1.00 95.88 88 ALA A CA 1
ATOM 688 C C . ALA A 1 88 ? 23.492 -9.486 -27.969 1.00 95.88 88 ALA A C 1
ATOM 690 O O . ALA A 1 88 ? 22.529 -9.042 -27.349 1.00 95.88 88 ALA A O 1
ATOM 691 N N . LEU A 1 89 ? 23.674 -10.801 -28.147 1.00 97.12 89 LEU A N 1
ATOM 692 C CA . LEU A 1 89 ? 22.777 -11.824 -27.599 1.00 97.12 89 LEU A CA 1
ATOM 693 C C . LEU A 1 89 ? 22.819 -11.862 -26.065 1.00 97.12 89 LEU A C 1
ATOM 695 O O . LEU A 1 89 ? 21.768 -11.946 -25.436 1.00 97.12 89 LEU A O 1
ATOM 699 N N . LEU A 1 90 ? 24.003 -11.745 -25.455 1.00 97.50 90 LEU A N 1
ATOM 700 C CA . LEU A 1 90 ? 24.146 -11.662 -23.997 1.00 97.50 90 LEU A CA 1
ATOM 701 C C . LEU A 1 90 ? 23.517 -10.380 -23.434 1.00 97.50 90 LEU A C 1
ATOM 703 O O . LEU A 1 90 ? 22.844 -10.436 -22.408 1.00 97.50 90 LEU A O 1
ATOM 707 N N . ALA A 1 91 ? 23.673 -9.242 -24.117 1.00 97.06 91 ALA A N 1
ATOM 708 C CA . ALA A 1 91 ? 23.009 -7.995 -23.743 1.00 97.06 91 ALA A CA 1
ATOM 709 C C . ALA A 1 91 ? 21.479 -8.107 -23.864 1.00 97.06 91 ALA A C 1
ATOM 711 O O . ALA A 1 91 ? 20.767 -7.718 -22.941 1.00 97.06 91 ALA A O 1
ATOM 712 N N . ALA A 1 92 ? 20.966 -8.693 -24.951 1.00 97.12 92 ALA A N 1
ATOM 713 C CA . ALA A 1 92 ? 19.535 -8.931 -25.136 1.00 97.12 92 ALA A CA 1
ATOM 714 C C . ALA A 1 92 ? 18.961 -9.873 -24.063 1.00 97.12 92 ALA A C 1
ATOM 716 O O . ALA A 1 92 ? 17.914 -9.577 -23.490 1.00 97.12 92 ALA A O 1
ATOM 717 N N . LEU A 1 93 ? 19.669 -10.959 -23.734 1.00 97.75 93 LEU A N 1
ATOM 718 C CA . LEU A 1 93 ? 19.294 -11.883 -22.660 1.00 97.75 93 LEU A CA 1
ATOM 719 C C . LEU A 1 93 ? 19.310 -11.198 -21.286 1.00 97.75 93 LEU A C 1
ATOM 721 O O . LEU A 1 93 ? 18.377 -11.372 -20.507 1.00 97.75 93 LEU A O 1
ATOM 725 N N . GLY A 1 94 ? 20.331 -10.383 -21.003 1.00 96.69 94 GLY A N 1
ATOM 726 C CA . GLY A 1 94 ? 20.428 -9.603 -19.769 1.00 96.69 94 GLY A CA 1
ATOM 727 C C . GLY A 1 94 ? 19.296 -8.583 -19.624 1.00 96.69 94 GLY A C 1
ATOM 728 O O . GLY A 1 94 ? 18.702 -8.475 -18.555 1.00 96.69 94 GLY A O 1
ATOM 729 N N . LEU A 1 95 ? 18.936 -7.887 -20.707 1.00 95.44 95 LEU A N 1
ATOM 730 C CA . LEU A 1 95 ? 17.799 -6.960 -20.739 1.00 95.44 95 LEU A CA 1
ATOM 731 C C . LEU A 1 95 ? 16.456 -7.688 -20.583 1.00 95.44 95 LEU A C 1
ATOM 733 O O . LEU A 1 95 ? 15.597 -7.217 -19.838 1.00 95.44 95 LEU A O 1
ATOM 737 N N . ALA A 1 96 ? 16.281 -8.849 -21.220 1.00 96.19 96 ALA A N 1
ATOM 738 C CA . ALA A 1 96 ? 15.090 -9.681 -21.055 1.00 96.19 96 ALA A CA 1
ATOM 739 C C . ALA A 1 96 ? 14.954 -10.200 -19.612 1.00 96.19 96 ALA A C 1
ATOM 741 O O . ALA A 1 96 ? 13.878 -10.103 -19.023 1.00 96.19 96 ALA A O 1
ATOM 742 N N . ALA A 1 97 ? 16.048 -10.673 -19.007 1.00 95.75 97 ALA A N 1
ATOM 743 C CA . ALA A 1 97 ? 16.078 -11.087 -17.608 1.00 95.75 97 ALA A CA 1
ATOM 744 C C . ALA A 1 97 ? 15.760 -9.916 -16.663 1.00 95.75 97 ALA A C 1
ATOM 746 O O . ALA A 1 97 ? 14.904 -10.053 -15.793 1.00 95.75 97 ALA A O 1
ATOM 747 N N . LEU A 1 98 ? 16.369 -8.743 -16.868 1.00 94.81 98 LEU A N 1
ATOM 748 C CA . LEU A 1 98 ? 16.089 -7.527 -16.094 1.00 94.81 98 LEU A CA 1
ATOM 749 C C . LEU A 1 98 ? 14.611 -7.112 -16.194 1.00 94.81 98 LEU A C 1
ATOM 751 O O . LEU A 1 98 ? 13.986 -6.759 -15.190 1.00 94.81 98 LEU A O 1
ATOM 755 N N . TRP A 1 99 ? 14.034 -7.181 -17.396 1.00 93.81 99 TRP A N 1
ATOM 756 C CA . TRP A 1 99 ? 12.621 -6.899 -17.629 1.00 93.81 99 TRP A CA 1
ATOM 757 C C . TRP A 1 99 ? 11.720 -7.875 -16.867 1.00 93.81 99 TRP A C 1
ATOM 759 O O . TRP A 1 99 ? 10.863 -7.422 -16.114 1.00 93.81 99 TRP A O 1
ATOM 769 N N . LEU A 1 100 ? 11.946 -9.187 -17.005 1.00 95.69 100 LEU A N 1
ATOM 770 C CA . LEU A 1 100 ? 11.167 -10.243 -16.344 1.00 95.69 100 LEU A CA 1
ATOM 771 C C . LEU A 1 100 ? 11.288 -10.196 -14.813 1.00 95.69 100 LEU A C 1
ATOM 773 O O . LEU A 1 100 ? 10.285 -10.281 -14.104 1.00 95.69 100 LEU A O 1
ATOM 777 N N . LEU A 1 101 ? 12.500 -10.005 -14.285 1.00 95.69 101 LEU A N 1
ATOM 778 C CA . LEU A 1 101 ? 12.744 -9.924 -12.843 1.00 95.69 101 LEU A CA 1
ATOM 779 C C . LEU A 1 101 ? 12.092 -8.689 -12.208 1.00 95.69 101 LEU A C 1
ATOM 781 O O . LEU A 1 101 ? 11.694 -8.768 -11.046 1.00 95.69 101 LEU A O 1
ATOM 785 N N . SER A 1 102 ? 11.920 -7.602 -12.968 1.00 96.38 102 SER A N 1
ATOM 786 C CA . SER A 1 102 ? 11.273 -6.355 -12.529 1.00 96.38 102 SER A CA 1
ATOM 787 C C . SER A 1 102 ? 9.764 -6.263 -12.807 1.00 96.38 102 SER A C 1
ATOM 789 O O . SER A 1 102 ? 9.156 -5.243 -12.468 1.00 96.38 102 SER A O 1
ATOM 791 N N . VAL A 1 103 ? 9.141 -7.280 -13.425 1.00 96.00 103 VAL A N 1
ATOM 792 C CA . VAL A 1 103 ? 7.673 -7.338 -13.580 1.00 96.00 103 VAL A CA 1
ATOM 793 C C . VAL A 1 103 ? 7.014 -7.351 -12.189 1.00 96.00 103 VAL A C 1
ATOM 795 O O . VAL A 1 103 ? 7.482 -8.085 -11.315 1.00 96.00 103 VAL A O 1
ATOM 798 N N . PRO A 1 104 ? 5.948 -6.559 -11.955 1.00 96.56 104 PRO A N 1
ATOM 799 C CA . PRO A 1 104 ? 5.186 -6.613 -10.709 1.00 96.56 104 PRO A CA 1
ATOM 800 C C . PRO A 1 104 ? 4.605 -8.008 -10.464 1.00 96.56 104 PRO A C 1
ATOM 802 O O . PRO A 1 104 ? 4.028 -8.610 -11.366 1.00 96.56 104 PRO A O 1
ATOM 805 N N . ARG A 1 105 ? 4.747 -8.515 -9.237 1.00 95.56 105 ARG A N 1
ATOM 806 C CA . ARG A 1 105 ? 4.184 -9.803 -8.810 1.00 95.56 105 ARG A CA 1
ATOM 807 C C . ARG A 1 105 ? 3.039 -9.532 -7.853 1.00 95.56 105 ARG A C 1
ATOM 809 O O . ARG A 1 105 ? 3.267 -8.979 -6.780 1.00 95.56 105 ARG A O 1
ATOM 816 N N . GLY A 1 106 ? 1.836 -9.877 -8.287 1.00 95.81 106 GLY A N 1
ATOM 817 C CA . GLY A 1 106 ? 0.623 -9.795 -7.490 1.00 95.81 106 GLY A CA 1
ATOM 818 C C . GLY A 1 106 ? 0.081 -11.177 -7.140 1.00 95.81 106 GLY A C 1
ATOM 819 O O . GLY A 1 106 ? 0.526 -12.187 -7.683 1.00 95.81 106 GLY A O 1
ATOM 820 N N . LEU A 1 107 ? -0.899 -11.181 -6.245 1.00 96.88 107 LEU A N 1
ATOM 821 C CA . LEU A 1 107 ? -1.864 -12.254 -6.066 1.00 96.88 107 LEU A CA 1
ATOM 822 C C . LEU A 1 107 ? -2.785 -12.370 -7.288 1.00 96.88 107 LEU A C 1
ATOM 824 O O . LEU A 1 107 ? -2.947 -11.424 -8.068 1.00 96.88 107 LEU A O 1
ATOM 828 N N . THR A 1 108 ? -3.439 -13.519 -7.394 1.00 97.19 108 THR A N 1
ATOM 829 C CA . THR A 1 108 ? -4.508 -13.852 -8.336 1.00 97.19 108 THR A CA 1
ATOM 830 C C . THR A 1 108 ? -5.837 -14.048 -7.595 1.00 97.19 108 THR A C 1
ATOM 832 O O . THR A 1 108 ? -5.877 -14.095 -6.368 1.00 97.19 108 THR A O 1
ATOM 835 N N . LEU A 1 109 ? -6.943 -14.218 -8.329 1.00 96.19 109 LEU A N 1
ATOM 836 C CA . LEU A 1 109 ? -8.247 -14.535 -7.724 1.00 96.19 109 LEU A CA 1
ATOM 837 C C . LEU A 1 109 ? -8.246 -15.857 -6.934 1.00 96.19 109 LEU A C 1
ATOM 839 O O . LEU A 1 109 ? -9.074 -16.018 -6.046 1.00 96.19 109 LEU A O 1
ATOM 843 N N . ALA A 1 110 ? -7.334 -16.788 -7.239 1.00 96.44 110 ALA A N 1
ATOM 844 C CA . ALA A 1 110 ? -7.216 -18.060 -6.526 1.00 96.44 110 ALA A CA 1
ATOM 845 C C . ALA A 1 110 ? -6.542 -17.924 -5.147 1.00 96.44 110 ALA A C 1
ATOM 847 O O . ALA A 1 110 ? -6.649 -18.836 -4.332 1.00 96.44 110 ALA A O 1
ATOM 848 N N . ASP A 1 111 ? -5.868 -16.799 -4.889 1.00 95.50 111 ASP A N 1
ATOM 849 C CA . ASP A 1 111 ? -5.196 -16.508 -3.619 1.00 95.50 111 ASP A CA 1
ATOM 850 C C . ASP A 1 111 ? -6.102 -15.744 -2.631 1.00 95.50 111 ASP A C 1
ATOM 852 O O . ASP A 1 111 ? -5.698 -15.491 -1.496 1.00 95.50 111 ASP A O 1
ATOM 856 N N . LEU A 1 112 ? -7.312 -15.345 -3.048 1.00 96.44 112 LEU A N 1
ATOM 857 C CA . LEU A 1 112 ? -8.275 -14.673 -2.175 1.00 96.44 112 LEU A CA 1
ATOM 858 C C . LEU A 1 112 ? -9.100 -15.703 -1.378 1.00 96.44 112 LEU A C 1
ATOM 860 O O . LEU A 1 112 ? -9.633 -16.648 -1.968 1.00 96.44 112 LEU A O 1
ATOM 864 N N . PRO A 1 113 ? -9.250 -15.530 -0.052 1.00 95.94 113 PRO A N 1
ATOM 865 C CA . PRO A 1 113 ? -10.048 -16.424 0.778 1.00 95.94 113 PRO A CA 1
ATOM 866 C C . PRO A 1 113 ? -11.545 -16.263 0.488 1.00 95.94 113 PRO A C 1
ATOM 868 O O . PRO A 1 113 ? -12.020 -15.186 0.124 1.00 95.94 113 PRO A O 1
ATOM 871 N N . GLN A 1 114 ? -12.320 -17.324 0.728 1.00 95.06 114 GLN A N 1
ATOM 872 C CA . GLN A 1 114 ? -13.776 -17.208 0.816 1.00 95.06 114 GLN A CA 1
ATOM 873 C C . GLN A 1 114 ? -14.146 -16.531 2.139 1.00 95.06 114 GLN A C 1
ATOM 875 O O . GLN A 1 114 ? -14.263 -17.184 3.174 1.00 95.06 114 GLN A O 1
ATOM 880 N N . HIS A 1 115 ? -14.314 -15.212 2.090 1.00 96.62 115 HIS A N 1
ATOM 881 C CA . HIS A 1 115 ? -14.589 -14.361 3.243 1.00 96.62 115 HIS A CA 1
ATOM 882 C C . HIS A 1 115 ? -15.787 -13.444 2.970 1.00 96.62 115 HIS A C 1
ATOM 884 O O . HIS A 1 115 ? -15.986 -13.000 1.842 1.00 96.62 115 HIS A O 1
ATOM 890 N N . GLN A 1 116 ? -16.587 -13.164 4.001 1.00 97.25 116 GLN A N 1
ATOM 891 C CA . GLN A 1 116 ? -17.632 -12.135 3.974 1.00 97.25 116 GLN A CA 1
ATOM 892 C C . GLN A 1 116 ? -17.095 -10.903 4.714 1.00 97.25 116 GLN A C 1
ATOM 894 O O . GLN A 1 116 ? -16.947 -10.977 5.937 1.00 97.25 116 GLN A O 1
ATOM 899 N N . PRO A 1 117 ? -16.793 -9.794 4.012 1.00 97.81 117 PRO A N 1
ATOM 900 C CA . PRO A 1 117 ? -16.161 -8.639 4.635 1.00 97.81 117 PRO A CA 1
ATOM 901 C C . PRO A 1 117 ? -16.992 -8.004 5.758 1.00 97.81 117 PRO A C 1
ATOM 903 O O . PRO A 1 117 ? -18.193 -7.770 5.622 1.00 97.81 117 PRO A O 1
ATOM 906 N N . ASN A 1 118 ? -16.326 -7.670 6.859 1.00 98.44 118 ASN A N 1
ATOM 907 C CA . ASN A 1 118 ? -16.895 -7.061 8.054 1.00 98.44 118 ASN A CA 1
ATOM 908 C C . ASN A 1 118 ? -16.386 -5.621 8.226 1.00 98.44 118 ASN A C 1
ATOM 910 O O . ASN A 1 118 ? -15.307 -5.385 8.774 1.00 98.44 118 ASN A O 1
ATOM 914 N N . ALA A 1 119 ? -17.205 -4.645 7.827 1.00 98.56 119 ALA A N 1
ATOM 915 C CA . ALA A 1 119 ? -16.870 -3.223 7.922 1.00 98.56 119 ALA A CA 1
ATOM 916 C C . ALA A 1 119 ? -16.537 -2.746 9.354 1.00 98.56 119 ALA A C 1
ATOM 918 O O . ALA A 1 119 ? -15.726 -1.839 9.505 1.00 98.56 119 ALA A O 1
ATOM 919 N N . ALA A 1 120 ? -17.079 -3.366 10.411 1.00 98.62 120 ALA A N 1
ATOM 920 C CA . ALA A 1 120 ? -16.767 -2.976 11.792 1.00 98.62 120 ALA A CA 1
ATOM 921 C C . ALA A 1 120 ? -15.363 -3.434 12.240 1.00 98.62 120 ALA A C 1
ATOM 923 O O . ALA A 1 120 ? -14.693 -2.739 13.002 1.00 98.62 120 ALA A O 1
ATOM 924 N N . ASN A 1 121 ? -14.877 -4.581 11.747 1.00 98.44 121 ASN A N 1
ATOM 925 C CA . ASN A 1 121 ? -13.462 -4.954 11.901 1.00 98.44 121 ASN A CA 1
ATOM 926 C C . ASN A 1 121 ? -12.577 -4.079 10.993 1.00 98.44 121 ASN A C 1
ATOM 928 O O . ASN A 1 121 ? -11.499 -3.645 11.399 1.00 98.44 121 ASN A O 1
ATOM 932 N N . GLY A 1 122 ? -13.081 -3.755 9.799 1.00 98.50 122 GLY A N 1
ATOM 933 C CA . GLY A 1 122 ? -12.447 -2.859 8.838 1.00 98.50 122 GLY A CA 1
ATOM 934 C C . GLY A 1 122 ? -12.154 -1.470 9.386 1.00 98.50 122 GLY A C 1
ATOM 935 O O . GLY A 1 122 ? -11.048 -0.978 9.197 1.00 98.50 122 GLY A O 1
ATOM 936 N N . GLU A 1 123 ? -13.094 -0.871 10.118 1.00 98.44 123 GLU A N 1
ATOM 937 C CA . GLU A 1 123 ? -12.925 0.416 10.804 1.00 98.44 123 GLU A CA 1
ATOM 938 C C . GLU A 1 123 ? -11.760 0.373 11.803 1.00 98.44 123 GLU A C 1
ATOM 940 O O . GLU A 1 123 ? -10.838 1.192 11.748 1.00 98.44 123 GLU A O 1
ATOM 945 N N . ILE A 1 124 ? -11.752 -0.638 12.681 1.00 98.00 124 ILE A N 1
ATOM 946 C CA . ILE A 1 124 ? -10.700 -0.840 13.688 1.00 98.00 124 ILE A CA 1
ATOM 947 C C . ILE A 1 124 ? -9.328 -0.949 13.012 1.00 98.00 124 ILE A C 1
ATOM 949 O O . ILE A 1 124 ? -8.356 -0.341 13.465 1.00 98.00 124 ILE A O 1
ATOM 953 N N . LEU A 1 125 ? -9.244 -1.713 11.923 1.00 98.12 125 LEU A N 1
ATOM 954 C CA . LEU A 1 125 ? -8.000 -1.955 11.199 1.00 98.12 125 LEU A CA 1
ATOM 955 C C . LEU A 1 125 ? -7.569 -0.766 10.334 1.00 98.12 125 LEU A C 1
ATOM 957 O O . LEU A 1 125 ? -6.377 -0.496 10.260 1.00 98.12 125 LEU A O 1
ATOM 961 N N . TYR A 1 126 ? -8.501 -0.011 9.753 1.00 98.06 126 TYR A N 1
ATOM 962 C CA . TYR A 1 126 ? -8.245 1.248 9.045 1.00 98.06 126 TYR A CA 1
ATOM 963 C C . TYR A 1 126 ? -7.617 2.295 9.974 1.00 98.06 126 TYR A C 1
ATOM 965 O O . TYR A 1 126 ? -6.654 2.974 9.603 1.00 98.06 126 TYR A O 1
ATOM 973 N N . HIS A 1 127 ? -8.122 2.394 11.208 1.00 96.62 127 HIS A N 1
ATOM 974 C CA . HIS A 1 127 ? -7.544 3.266 12.226 1.00 96.62 127 HIS A CA 1
ATOM 975 C C . HIS A 1 127 ? -6.203 2.738 12.750 1.00 96.62 127 HIS A C 1
ATOM 977 O O . HIS A 1 127 ? -5.270 3.530 12.887 1.00 96.62 127 HIS A O 1
ATOM 983 N N . ALA A 1 128 ? -6.067 1.426 12.980 1.00 96.56 128 ALA A N 1
ATOM 984 C CA . ALA A 1 128 ? -4.804 0.812 13.402 1.00 96.56 128 ALA A CA 1
ATOM 985 C C . ALA A 1 128 ? -3.697 0.915 12.336 1.00 96.56 128 ALA A C 1
ATOM 987 O O . ALA A 1 128 ? -2.540 1.119 12.689 1.00 96.56 128 ALA A O 1
ATOM 988 N N . ALA A 1 129 ? -4.054 0.822 11.051 1.00 96.31 129 ALA A N 1
ATOM 989 C CA . ALA A 1 129 ? -3.160 1.007 9.908 1.00 96.31 129 ALA A CA 1
ATOM 990 C C . ALA A 1 129 ? -2.964 2.477 9.505 1.00 96.31 129 ALA A C 1
ATOM 992 O O . ALA A 1 129 ? -2.273 2.773 8.534 1.00 96.31 129 ALA A O 1
ATOM 993 N N . GLY A 1 130 ? -3.599 3.417 10.213 1.00 94.94 130 GLY A N 1
ATOM 994 C CA . GLY A 1 130 ? -3.387 4.846 10.017 1.00 94.94 130 GLY A CA 1
ATOM 995 C C . GLY A 1 130 ? -3.683 5.356 8.603 1.00 94.94 130 GLY A C 1
ATOM 996 O O . GLY A 1 130 ? -3.105 6.371 8.215 1.00 94.94 130 GLY A O 1
ATOM 997 N N . CYS A 1 131 ? -4.557 4.707 7.821 1.00 95.50 131 CYS A N 1
ATOM 998 C CA . CYS A 1 131 ? -4.740 5.021 6.394 1.00 95.50 131 CYS A CA 1
ATOM 999 C C . CYS A 1 131 ? -5.101 6.502 6.156 1.00 95.50 131 CYS A C 1
ATOM 1001 O O . CYS A 1 131 ? -4.534 7.161 5.281 1.00 95.50 131 CYS A O 1
ATOM 1003 N N . TRP A 1 132 ? -5.966 7.062 7.007 1.00 91.81 132 TRP A N 1
ATOM 1004 C CA . TRP A 1 132 ? -6.347 8.480 7.011 1.00 91.81 132 TRP A CA 1
ATOM 1005 C C . TRP A 1 132 ? -5.164 9.452 7.190 1.00 91.81 132 TRP A C 1
ATOM 1007 O O . TRP A 1 132 ? -5.238 10.602 6.768 1.00 91.81 132 TRP A O 1
ATOM 1017 N N . SER A 1 133 ? -4.065 9.024 7.823 1.00 91.12 133 SER A N 1
ATOM 1018 C CA . SER A 1 133 ? -2.965 9.915 8.220 1.00 91.12 133 SER A CA 1
ATOM 1019 C C . SER A 1 133 ? -2.170 10.450 7.023 1.00 91.12 133 SER A C 1
ATOM 1021 O O . SER A 1 133 ? -1.751 11.613 7.037 1.00 91.12 133 SER A O 1
ATOM 1023 N N . CYS A 1 134 ? -2.022 9.622 5.984 1.00 93.25 134 CYS A N 1
ATOM 1024 C CA . CYS A 1 134 ? -1.412 9.966 4.703 1.00 93.25 134 CYS A CA 1
ATOM 1025 C C . CYS A 1 134 ? -2.456 10.398 3.669 1.00 93.25 134 CYS A C 1
ATOM 1027 O O . CYS A 1 134 ? -2.226 11.364 2.946 1.00 93.25 134 CYS A O 1
ATOM 1029 N N . HIS A 1 135 ? -3.608 9.725 3.610 1.00 96.25 135 HIS A N 1
ATOM 1030 C CA . HIS A 1 135 ? -4.641 9.959 2.595 1.00 96.25 135 HIS A CA 1
ATOM 1031 C C . HIS A 1 135 ? -5.555 11.156 2.910 1.00 96.25 135 HIS A C 1
ATOM 1033 O O . HIS A 1 135 ? -6.719 11.167 2.530 1.00 96.25 135 HIS A O 1
ATOM 1039 N N . LYS A 1 136 ? -5.041 12.188 3.583 1.00 94.62 136 LYS A N 1
ATOM 1040 C CA . LYS A 1 136 ? -5.794 13.416 3.882 1.00 94.62 136 LYS A CA 1
ATOM 1041 C C . LYS A 1 136 ? -6.195 14.150 2.598 1.00 94.62 136 LYS A C 1
ATOM 1043 O O . LYS A 1 136 ? -5.443 14.053 1.620 1.00 94.62 136 LYS A O 1
ATOM 1048 N N . PRO A 1 137 ? -7.295 14.928 2.606 1.00 95.62 137 PRO A N 1
ATOM 1049 C CA . PRO A 1 137 ? -7.685 15.749 1.467 1.00 95.62 137 PRO A CA 1
ATOM 1050 C C . PRO A 1 137 ? -6.573 16.731 1.065 1.00 95.62 137 PRO A C 1
ATOM 1052 O O . PRO A 1 137 ? -5.843 17.261 1.910 1.00 95.62 137 PRO A O 1
ATOM 1055 N N . GLY A 1 138 ? -6.443 16.986 -0.237 1.00 92.94 138 GLY A N 1
ATOM 1056 C CA . GLY A 1 138 ? -5.538 17.996 -0.779 1.00 92.94 138 GLY A CA 1
ATOM 1057 C C . GLY A 1 138 ? -5.849 19.406 -0.266 1.00 92.94 138 GLY A C 1
ATOM 1058 O O . GLY A 1 138 ? -6.976 19.725 0.094 1.00 92.94 138 GLY A O 1
ATOM 1059 N N . THR A 1 139 ? -4.850 20.294 -0.271 1.00 89.31 139 THR A N 1
ATOM 1060 C CA . THR A 1 139 ? -4.974 21.689 0.216 1.00 89.31 139 THR A CA 1
ATOM 1061 C C . THR A 1 139 ? -5.962 22.565 -0.574 1.00 89.31 139 THR A C 1
ATOM 1063 O O . THR A 1 139 ? -6.241 23.704 -0.203 1.00 89.31 139 THR A O 1
ATOM 1066 N N . ASP A 1 140 ? -6.442 22.051 -1.698 1.00 90.31 140 ASP A N 1
ATOM 1067 C CA . ASP A 1 140 ? -7.474 22.589 -2.577 1.00 90.31 140 ASP A CA 1
ATOM 1068 C C . ASP A 1 140 ? -8.893 22.104 -2.238 1.00 90.31 140 ASP A C 1
ATOM 1070 O O . ASP A 1 140 ? -9.846 22.827 -2.516 1.00 90.31 140 ASP A O 1
ATOM 1074 N N . LEU A 1 141 ? -9.038 20.953 -1.575 1.00 91.75 141 LEU A N 1
ATOM 1075 C CA . LEU A 1 141 ? -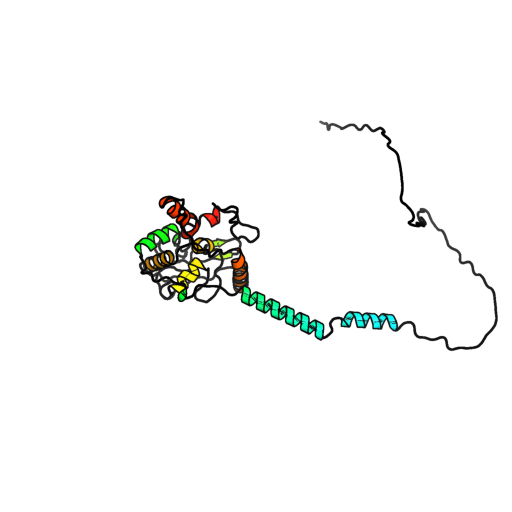10.317 20.372 -1.151 1.00 91.75 141 LEU A CA 1
ATOM 1076 C C . LEU A 1 141 ? -10.787 20.984 0.178 1.00 91.75 141 LEU A C 1
ATOM 1078 O O . LEU A 1 141 ? -10.891 20.312 1.200 1.00 91.75 141 LEU A O 1
ATOM 1082 N N . LYS A 1 142 ? -11.028 22.298 0.174 1.00 88.50 142 LYS A N 1
ATOM 1083 C CA . LYS A 1 142 ? -11.301 23.090 1.389 1.00 88.50 142 LYS A CA 1
ATOM 1084 C C . LYS A 1 142 ? -12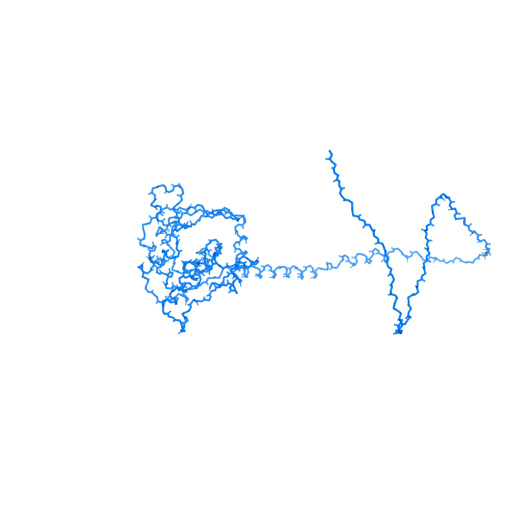.624 22.758 2.080 1.00 88.50 142 LYS A C 1
ATOM 1086 O O . LYS A 1 142 ? -12.726 22.959 3.286 1.00 88.50 142 LYS A O 1
ATOM 1091 N N . ASP A 1 143 ? -13.599 22.271 1.319 1.00 92.44 143 ASP A N 1
ATOM 1092 C CA . ASP A 1 143 ? -14.956 21.967 1.789 1.00 92.44 143 ASP A CA 1
ATOM 1093 C C . ASP A 1 143 ? -15.149 20.472 2.126 1.00 92.44 143 ASP A C 1
ATOM 1095 O O . ASP A 1 143 ? -16.250 20.042 2.468 1.00 92.44 143 ASP A O 1
ATOM 1099 N N . VAL A 1 144 ? -14.080 19.669 2.038 1.00 94.12 144 VAL A N 1
ATOM 1100 C CA . VAL A 1 144 ? -14.066 18.245 2.408 1.00 94.12 144 VAL A CA 1
ATOM 1101 C C . VAL A 1 144 ? -13.626 18.102 3.866 1.00 94.12 144 VAL A C 1
ATOM 1103 O O . VAL A 1 144 ? -12.675 18.752 4.300 1.00 94.12 144 VAL A O 1
ATOM 1106 N N . ASP A 1 145 ? -14.292 17.226 4.624 1.00 93.06 145 ASP A N 1
ATOM 1107 C CA . ASP A 1 145 ? -13.900 16.905 6.002 1.00 93.06 145 ASP A CA 1
ATOM 1108 C C . ASP A 1 145 ? -12.432 16.414 6.038 1.00 93.06 145 ASP A C 1
ATOM 1110 O O . ASP A 1 145 ? -12.109 15.421 5.378 1.00 93.06 145 ASP A O 1
ATOM 1114 N N . PRO A 1 146 ? -11.531 17.059 6.810 1.00 90.75 146 PRO A N 1
ATOM 1115 C CA . PRO A 1 146 ? -10.116 16.684 6.889 1.00 90.75 146 PRO A CA 1
ATOM 1116 C C . PRO A 1 146 ? -9.859 15.266 7.429 1.00 90.75 146 PRO A C 1
ATOM 1118 O O . PRO A 1 146 ? -8.721 14.796 7.348 1.00 90.75 146 PRO A O 1
ATOM 1121 N N . ASN A 1 147 ? -10.874 14.597 7.984 1.00 89.88 147 ASN A N 1
ATOM 1122 C CA . ASN A 1 147 ? -10.807 13.211 8.449 1.00 89.88 147 ASN A CA 1
ATOM 1123 C C . ASN A 1 147 ? -11.169 12.180 7.360 1.00 89.88 147 ASN A C 1
ATOM 1125 O O . ASN A 1 147 ? -10.869 10.996 7.532 1.00 89.88 147 ASN A O 1
ATOM 1129 N N . LEU A 1 148 ? -11.784 12.596 6.243 1.00 94.75 148 LEU A N 1
ATOM 1130 C CA . LEU A 1 148 ? -12.063 11.699 5.118 1.00 94.75 148 LEU A CA 1
ATOM 1131 C C . LEU A 1 148 ? -10.773 11.375 4.352 1.00 94.75 148 LEU A C 1
ATOM 1133 O O . LEU A 1 148 ? -9.975 12.277 4.085 1.00 94.75 148 LEU A O 1
ATOM 1137 N N . PRO A 1 149 ? -10.562 10.116 3.923 1.00 97.06 149 PRO A N 1
ATOM 1138 C CA . PRO A 1 149 ? -9.343 9.706 3.239 1.00 97.06 149 PRO A CA 1
ATOM 1139 C C . PRO A 1 149 ? -9.378 10.066 1.738 1.00 97.06 149 PRO A C 1
ATOM 1141 O O . PRO A 1 149 ? -9.150 9.219 0.873 1.00 97.06 149 PRO A O 1
ATOM 1144 N N . ALA A 1 150 ? -9.694 11.323 1.413 1.00 96.75 150 ALA A N 1
ATOM 1145 C CA . ALA A 1 150 ? -9.876 11.803 0.041 1.00 96.75 150 ALA A CA 1
ATOM 1146 C C . ALA A 1 150 ? -8.565 11.949 -0.757 1.00 96.75 150 ALA A C 1
ATOM 1148 O O . ALA A 1 150 ? -8.598 12.141 -1.968 1.00 96.75 150 ALA A O 1
ATOM 1149 N N . GLY A 1 151 ? -7.401 11.836 -0.117 1.00 95.81 151 GLY A N 1
ATOM 1150 C CA . GLY A 1 151 ? -6.096 11.907 -0.774 1.00 95.81 151 GLY A CA 1
ATOM 1151 C C . GLY A 1 151 ? -5.737 13.287 -1.340 1.00 95.81 151 GLY A C 1
ATOM 1152 O O . GLY A 1 151 ? -6.448 14.277 -1.188 1.00 95.81 151 GLY A O 1
ATOM 1153 N N . GLY A 1 152 ? -4.582 13.361 -2.001 1.00 94.38 152 GLY A N 1
ATOM 1154 C CA . GLY A 1 152 ? -4.088 14.582 -2.643 1.00 94.38 152 GLY A CA 1
ATOM 1155 C C . GLY A 1 152 ? -3.278 15.528 -1.746 1.00 94.38 152 GLY A C 1
ATOM 1156 O O . GLY A 1 152 ? -2.770 16.533 -2.259 1.00 94.38 152 GLY A O 1
ATOM 1157 N N . PHE A 1 153 ? -3.098 15.226 -0.453 1.00 93.94 153 PHE A N 1
ATOM 1158 C CA . PHE A 1 153 ? -2.172 15.954 0.424 1.00 93.94 153 PHE A CA 1
ATOM 1159 C C . PHE A 1 153 ? -0.693 15.635 0.086 1.00 93.94 153 PHE A C 1
ATOM 1161 O O . PHE A 1 153 ? -0.350 14.466 -0.104 1.00 93.94 153 PHE A O 1
ATOM 1168 N N . PRO A 1 154 ? 0.212 16.632 0.002 1.00 94.50 154 PRO A N 1
ATOM 1169 C CA . PRO A 1 154 ? 1.601 16.412 -0.414 1.00 94.50 154 PRO A CA 1
ATOM 1170 C C . PRO A 1 154 ? 2.469 15.758 0.675 1.00 94.50 154 PRO A C 1
ATOM 1172 O O . PRO A 1 154 ? 2.732 16.348 1.725 1.00 94.50 154 PRO A O 1
ATOM 1175 N N . LEU A 1 155 ? 3.025 14.583 0.374 1.00 93.25 155 LEU A N 1
ATOM 1176 C CA . LEU A 1 155 ? 4.049 13.904 1.170 1.00 93.25 155 LEU A CA 1
ATOM 1177 C C . LEU A 1 155 ? 5.439 14.154 0.572 1.00 93.25 155 LEU A C 1
ATOM 1179 O O . LEU A 1 155 ? 5.803 13.588 -0.460 1.00 93.25 155 LEU A O 1
ATOM 1183 N N . LYS A 1 156 ? 6.238 15.003 1.222 1.00 92.88 156 LYS A N 1
ATOM 1184 C CA . LYS A 1 156 ? 7.610 15.312 0.787 1.00 92.88 156 LYS A CA 1
ATOM 1185 C C . LYS A 1 156 ? 8.586 14.242 1.267 1.00 92.88 156 LYS A C 1
ATOM 1187 O O . LYS A 1 156 ? 8.650 13.953 2.458 1.00 92.88 156 LYS A O 1
ATOM 1192 N N . THR A 1 157 ? 9.385 13.701 0.352 1.00 89.12 157 THR A N 1
ATOM 1193 C CA . THR A 1 157 ? 10.407 12.681 0.636 1.00 89.12 157 THR A CA 1
ATOM 1194 C C . THR A 1 157 ? 11.744 13.051 -0.021 1.00 89.12 157 THR A C 1
ATOM 1196 O O . THR A 1 157 ? 11.759 13.886 -0.929 1.00 89.12 157 THR A O 1
ATOM 1199 N N . PRO A 1 158 ? 12.870 12.409 0.347 1.00 86.12 158 PRO A N 1
ATOM 1200 C CA . PRO A 1 158 ? 14.160 12.639 -0.313 1.00 86.12 158 PRO A CA 1
ATOM 1201 C C . PRO A 1 158 ? 14.188 12.324 -1.819 1.00 86.12 158 PRO A C 1
ATOM 1203 O O . PRO A 1 158 ? 15.090 12.787 -2.510 1.00 86.12 158 PRO A O 1
ATOM 1206 N N . VAL A 1 159 ? 13.226 11.544 -2.333 1.00 85.12 159 VAL A N 1
ATOM 1207 C CA . VAL A 1 159 ? 13.131 11.177 -3.761 1.00 85.12 159 VAL A CA 1
ATOM 1208 C C . VAL A 1 159 ? 12.099 12.002 -4.544 1.00 85.12 159 VAL A C 1
ATOM 1210 O O . VAL A 1 159 ? 11.965 11.799 -5.749 1.00 85.12 159 VAL A O 1
ATOM 1213 N N . GLY A 1 160 ? 11.384 12.922 -3.884 1.00 91.69 160 GLY A N 1
ATOM 1214 C CA . GLY A 1 160 ? 10.365 13.789 -4.488 1.00 91.69 160 GLY A CA 1
ATOM 1215 C C . GLY A 1 160 ? 9.064 13.880 -3.681 1.00 91.69 160 GLY A C 1
ATOM 1216 O O . GLY A 1 160 ? 8.990 13.408 -2.540 1.00 91.69 160 GLY A O 1
ATOM 1217 N N . THR A 1 161 ? 8.033 14.494 -4.268 1.00 94.75 161 THR A N 1
ATOM 1218 C CA . THR A 1 161 ? 6.706 14.649 -3.640 1.00 94.75 161 THR A CA 1
ATOM 1219 C C . THR A 1 161 ? 5.768 13.527 -4.081 1.00 94.75 161 THR A C 1
ATOM 1221 O O . THR A 1 161 ? 5.561 13.316 -5.276 1.00 94.75 161 THR A O 1
ATOM 1224 N N . PHE A 1 162 ? 5.149 12.830 -3.131 1.00 93.94 162 PHE A N 1
ATOM 1225 C CA . PHE A 1 162 ? 4.051 11.901 -3.395 1.00 93.94 162 PHE A CA 1
ATOM 1226 C C . PHE A 1 162 ? 2.711 12.529 -3.030 1.00 93.94 162 PHE A C 1
ATOM 1228 O O . PHE A 1 162 ? 2.618 13.327 -2.101 1.00 93.94 162 PHE A O 1
ATOM 1235 N N . TYR A 1 163 ? 1.668 12.107 -3.733 1.00 95.25 163 TYR A N 1
ATOM 1236 C CA . TYR A 1 163 ? 0.285 12.456 -3.447 1.00 95.25 163 TYR A CA 1
ATOM 1237 C C . TYR A 1 163 ? -0.486 11.142 -3.301 1.00 95.25 163 TYR A C 1
ATOM 1239 O O . TYR A 1 163 ? -0.662 10.442 -4.300 1.00 95.25 163 TYR A O 1
ATOM 1247 N N . PRO A 1 164 ? -0.870 10.741 -2.078 1.00 95.06 164 PRO A N 1
ATOM 1248 C CA . PRO A 1 164 ? -1.671 9.541 -1.875 1.00 95.06 164 PRO A CA 1
ATOM 1249 C C . PRO A 1 164 ? -3.017 9.664 -2.608 1.00 95.06 164 PRO A C 1
ATOM 1251 O O . PRO A 1 164 ? -3.596 10.754 -2.598 1.00 95.06 164 PRO A O 1
ATOM 1254 N N . PRO A 1 165 ? -3.508 8.596 -3.261 1.00 95.69 165 PRO A N 1
ATOM 1255 C CA . PRO A 1 165 ? -4.778 8.620 -3.982 1.00 95.69 165 PRO A CA 1
ATOM 1256 C C . PRO A 1 165 ? -5.974 8.732 -3.031 1.00 95.69 165 PRO A C 1
ATOM 1258 O O . PRO A 1 165 ? -5.857 8.496 -1.827 1.00 95.69 165 PRO A O 1
ATOM 1261 N N . ASN A 1 166 ? -7.131 9.050 -3.594 1.00 97.38 166 ASN A N 1
ATOM 1262 C CA . ASN A 1 166 ? -8.417 9.003 -2.914 1.00 97.38 166 ASN A CA 1
ATOM 1263 C C . ASN A 1 166 ? -8.782 7.555 -2.522 1.00 97.38 166 ASN A C 1
ATOM 1265 O O . ASN A 1 166 ? -8.679 6.652 -3.352 1.00 97.38 166 ASN A O 1
ATOM 1269 N N . LEU A 1 167 ? -9.185 7.324 -1.266 1.00 98.00 167 LEU A N 1
ATOM 1270 C CA . LEU A 1 167 ? -9.660 6.019 -0.774 1.00 98.00 167 LEU A CA 1
ATOM 1271 C C . LEU A 1 167 ? -11.183 5.948 -0.581 1.00 98.00 167 LEU A C 1
ATOM 1273 O O . LEU A 1 167 ? -11.694 4.908 -0.174 1.00 98.00 167 LEU A O 1
ATOM 1277 N N . THR A 1 168 ? -11.912 7.037 -0.829 1.00 98.00 168 THR A N 1
ATOM 1278 C CA . THR A 1 168 ? -13.382 7.046 -0.744 1.00 98.00 168 THR A CA 1
ATOM 1279 C C . THR A 1 168 ? -13.998 6.185 -1.863 1.00 98.00 168 THR A C 1
ATOM 1281 O O . THR A 1 168 ? -13.316 5.900 -2.855 1.00 98.00 168 THR A O 1
ATOM 1284 N N . PRO A 1 169 ? -15.272 5.755 -1.765 1.00 98.44 169 PRO A N 1
ATOM 1285 C CA . PRO A 1 169 ? -15.898 4.896 -2.776 1.00 98.44 169 PRO A CA 1
ATOM 1286 C C . PRO A 1 169 ? -16.307 5.634 -4.059 1.00 98.44 169 PRO A C 1
ATOM 1288 O O . PRO A 1 169 ? -17.113 5.123 -4.833 1.00 98.44 169 PRO A O 1
ATOM 1291 N N . ASP A 1 170 ? -15.755 6.823 -4.304 1.00 98.25 170 ASP A N 1
ATOM 1292 C CA . ASP A 1 170 ? -15.938 7.543 -5.557 1.00 98.25 170 ASP A CA 1
ATOM 1293 C C . ASP A 1 170 ? -15.492 6.674 -6.760 1.00 98.25 170 ASP A C 1
ATOM 1295 O O . ASP A 1 170 ? -14.397 6.096 -6.721 1.00 98.25 170 ASP A O 1
ATOM 1299 N N . PRO A 1 171 ? -16.326 6.513 -7.808 1.00 97.12 171 PRO A N 1
ATOM 1300 C CA . PRO A 1 171 ? -16.054 5.570 -8.891 1.00 97.12 171 PRO A CA 1
ATOM 1301 C C . PRO A 1 171 ? -15.031 6.072 -9.918 1.00 97.12 171 PRO A C 1
ATOM 1303 O O . PRO A 1 171 ? -14.411 5.241 -10.587 1.00 97.12 171 PRO A O 1
ATOM 1306 N N . GLU A 1 172 ? -14.854 7.391 -10.059 1.00 96.12 172 GLU A N 1
ATOM 1307 C CA . GLU A 1 172 ? -13.974 7.992 -11.073 1.00 96.12 172 GLU A CA 1
ATOM 1308 C C . GLU A 1 172 ? -12.564 8.267 -10.538 1.00 96.12 172 GLU A C 1
ATOM 1310 O O . GLU A 1 172 ? -11.573 8.061 -11.243 1.00 96.12 172 GLU A O 1
ATOM 1315 N N . THR A 1 173 ? -12.462 8.711 -9.285 1.00 96.12 173 THR A N 1
ATOM 1316 C CA . THR A 1 173 ? -11.213 9.174 -8.667 1.00 96.12 173 THR A CA 1
ATOM 1317 C C . THR A 1 173 ? -10.746 8.327 -7.483 1.00 96.12 173 THR A C 1
ATOM 1319 O O . THR A 1 173 ? -9.553 8.355 -7.169 1.00 96.12 173 THR A O 1
ATOM 1322 N N . GLY A 1 174 ? -11.659 7.584 -6.846 1.00 97.06 174 GLY A N 1
ATOM 1323 C CA . GLY A 1 174 ? -11.426 6.770 -5.651 1.00 97.06 174 GLY A CA 1
ATOM 1324 C C . GLY A 1 174 ? -11.381 5.259 -5.907 1.00 97.06 174 GLY A C 1
ATOM 1325 O O . GLY A 1 174 ? -10.836 4.780 -6.905 1.00 97.06 174 GLY A O 1
ATOM 1326 N N . LEU A 1 175 ? -11.928 4.489 -4.959 1.00 97.75 175 LEU A N 1
ATOM 1327 C CA . LEU A 1 175 ? -11.927 3.020 -4.968 1.00 97.75 175 LEU A CA 1
ATOM 1328 C C . LEU A 1 175 ? -13.203 2.391 -5.544 1.00 97.75 175 LEU A C 1
ATOM 1330 O O . LEU A 1 175 ? -13.274 1.163 -5.613 1.00 97.75 175 LEU A O 1
ATOM 1334 N N . GLY A 1 176 ? -14.205 3.177 -5.957 1.00 96.81 176 GLY A N 1
ATOM 1335 C CA . GLY A 1 176 ? -15.542 2.665 -6.301 1.00 96.81 176 GLY A CA 1
ATOM 1336 C C . GLY A 1 176 ? -15.574 1.632 -7.438 1.00 96.81 176 GLY A C 1
ATOM 1337 O O . GLY A 1 176 ? -16.508 0.840 -7.531 1.00 96.81 176 GLY A O 1
ATOM 1338 N N . THR A 1 177 ? -14.539 1.603 -8.281 1.00 96.69 177 THR A N 1
ATOM 1339 C CA . THR A 1 177 ? -14.372 0.657 -9.400 1.00 96.69 177 THR A CA 1
ATOM 1340 C C . THR A 1 177 ? -13.299 -0.417 -9.168 1.00 96.69 177 THR A C 1
ATOM 1342 O O . THR A 1 177 ? -13.111 -1.282 -10.024 1.00 96.69 177 THR A O 1
ATOM 1345 N N . TRP A 1 178 ? -12.591 -0.404 -8.033 1.00 97.75 178 TRP A N 1
ATOM 1346 C CA . TRP A 1 178 ? -11.506 -1.353 -7.760 1.00 97.75 178 TRP A CA 1
ATOM 1347 C C . TRP A 1 178 ? -12.059 -2.727 -7.372 1.00 97.75 178 TRP A C 1
ATOM 1349 O O . TRP A 1 178 ? -12.922 -2.837 -6.495 1.00 97.75 178 TRP A O 1
ATOM 1359 N N . SER A 1 179 ? -11.507 -3.804 -7.940 1.00 98.06 179 SER A N 1
ATOM 1360 C CA . SER A 1 179 ? -11.819 -5.157 -7.470 1.00 98.06 179 SER A CA 1
ATOM 1361 C C . SER A 1 179 ? -11.194 -5.431 -6.097 1.00 98.06 179 SER A C 1
ATOM 1363 O O . SER A 1 179 ? -10.381 -4.663 -5.576 1.00 98.06 179 SER A O 1
ATOM 1365 N N . ASP A 1 180 ? -11.611 -6.510 -5.442 1.00 98.44 180 ASP A N 1
ATOM 1366 C CA . ASP A 1 180 ? -10.999 -6.947 -4.180 1.00 98.44 180 ASP A CA 1
ATOM 1367 C C . ASP A 1 180 ? -9.536 -7.339 -4.395 1.00 98.44 180 ASP A C 1
ATOM 1369 O O . ASP A 1 180 ? -8.660 -6.959 -3.617 1.00 98.44 180 ASP A O 1
ATOM 1373 N N . LEU A 1 181 ? -9.254 -7.987 -5.528 1.00 98.56 181 LEU A N 1
ATOM 1374 C CA . LEU A 1 181 ? -7.905 -8.354 -5.929 1.00 98.56 181 LEU A CA 1
ATOM 1375 C C . LEU A 1 181 ? -7.006 -7.132 -6.141 1.00 98.56 181 LEU A C 1
ATOM 1377 O O . LEU A 1 181 ? -5.847 -7.167 -5.738 1.00 98.56 181 LEU A O 1
ATOM 1381 N N . ASP A 1 182 ? -7.523 -6.062 -6.748 1.00 98.56 182 ASP A N 1
ATOM 1382 C CA . ASP A 1 182 ? -6.779 -4.814 -6.962 1.00 98.56 182 ASP A CA 1
ATOM 1383 C C . ASP A 1 182 ? -6.380 -4.158 -5.639 1.00 98.56 182 ASP A C 1
ATOM 1385 O O . ASP A 1 182 ? -5.229 -3.755 -5.457 1.00 98.56 182 ASP A O 1
ATOM 1389 N N . PHE A 1 183 ? -7.324 -4.079 -4.697 1.00 98.56 183 PHE A N 1
ATOM 1390 C CA . PHE A 1 183 ? -7.087 -3.475 -3.390 1.00 98.56 183 PHE A CA 1
ATOM 1391 C C . PHE A 1 183 ? -6.077 -4.287 -2.569 1.00 98.56 183 PHE A C 1
ATOM 1393 O O . PHE A 1 183 ? -5.092 -3.731 -2.081 1.00 98.56 183 PHE A O 1
ATOM 1400 N N . VAL A 1 184 ? -6.250 -5.612 -2.491 1.00 98.56 184 VAL A N 1
ATOM 1401 C CA . VAL A 1 184 ? -5.305 -6.502 -1.795 1.00 98.56 184 VAL A CA 1
ATOM 1402 C C . VAL A 1 184 ? -3.922 -6.462 -2.462 1.00 98.56 184 VAL A C 1
ATOM 1404 O O . VAL A 1 184 ? -2.908 -6.402 -1.765 1.00 98.56 184 VAL A O 1
ATOM 1407 N N . ASN A 1 185 ? -3.841 -6.413 -3.797 1.00 98.56 185 ASN A N 1
ATOM 1408 C CA . ASN A 1 185 ? -2.565 -6.283 -4.508 1.00 98.56 185 ASN A CA 1
ATOM 1409 C C . ASN A 1 185 ? -1.862 -4.950 -4.259 1.00 98.56 185 ASN A C 1
ATOM 1411 O O . ASN A 1 185 ? -0.634 -4.925 -4.118 1.00 98.56 185 ASN A O 1
ATOM 1415 N N . ALA A 1 186 ? -2.603 -3.849 -4.167 1.00 98.38 186 ALA A N 1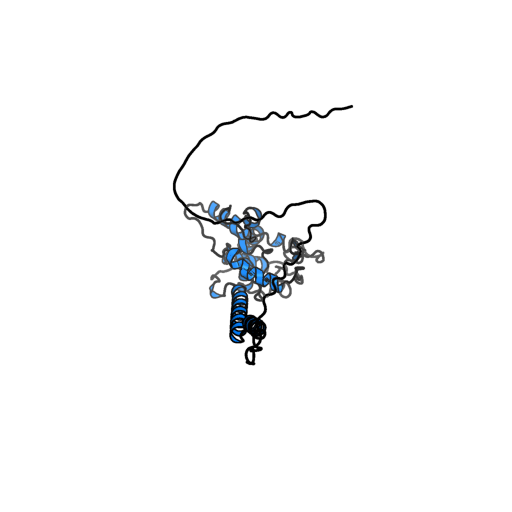
ATOM 1416 C CA . ALA A 1 186 ? -2.025 -2.577 -3.771 1.00 98.38 186 ALA A CA 1
ATOM 1417 C C . ALA A 1 186 ? -1.477 -2.678 -2.342 1.00 98.38 186 ALA A C 1
ATOM 1419 O O . ALA A 1 186 ? -0.278 -2.474 -2.144 1.00 98.38 186 ALA A O 1
ATOM 1420 N N . VAL A 1 187 ? -2.322 -3.060 -1.381 1.00 98.00 187 VAL A N 1
ATOM 1421 C CA . VAL A 1 187 ? -2.005 -3.068 0.055 1.00 98.00 187 VAL A CA 1
ATOM 1422 C C . VAL A 1 187 ? -0.892 -4.059 0.410 1.00 98.00 187 VAL A C 1
ATOM 1424 O O . VAL A 1 187 ? 0.045 -3.668 1.091 1.00 98.00 187 VAL A O 1
ATOM 1427 N N . GLN A 1 188 ? -0.939 -5.309 -0.060 1.00 97.62 188 GLN A N 1
ATOM 1428 C CA . GLN A 1 188 ? -0.019 -6.374 0.381 1.00 97.62 188 GLN A CA 1
ATOM 1429 C C . GLN A 1 188 ? 1.123 -6.699 -0.585 1.00 97.62 188 GLN A C 1
ATOM 1431 O O . GLN A 1 188 ? 2.058 -7.422 -0.231 1.00 97.62 188 GLN A O 1
ATOM 1436 N N . ARG A 1 189 ? 1.029 -6.268 -1.847 1.00 97.88 189 ARG A N 1
ATOM 1437 C CA . ARG A 1 189 ? 2.046 -6.553 -2.876 1.00 97.88 189 ARG A CA 1
ATOM 1438 C C . ARG A 1 189 ? 2.631 -5.286 -3.483 1.00 97.88 189 ARG A C 1
ATOM 1440 O O . ARG A 1 189 ? 3.604 -5.369 -4.237 1.00 97.88 189 ARG A O 1
ATOM 1447 N N . GLY A 1 190 ? 2.086 -4.110 -3.168 1.00 97.69 190 GLY A N 1
ATOM 1448 C CA . GLY A 1 190 ? 2.506 -2.847 -3.759 1.00 97.69 190 GLY A CA 1
ATOM 1449 C C . GLY A 1 190 ? 2.330 -2.845 -5.277 1.00 97.69 190 GLY A C 1
ATOM 1450 O O . GLY A 1 190 ? 3.258 -2.442 -5.983 1.00 97.69 190 GLY A O 1
ATOM 1451 N N . VAL A 1 191 ? 1.224 -3.379 -5.798 1.00 98.25 191 VAL A N 1
ATOM 1452 C CA . VAL A 1 191 ? 0.925 -3.448 -7.239 1.00 98.25 191 VAL A CA 1
ATOM 1453 C C . VAL A 1 191 ? -0.368 -2.688 -7.524 1.00 98.25 191 VAL A C 1
ATOM 1455 O O . VAL A 1 191 ? -1.396 -2.971 -6.927 1.00 98.25 191 VAL A O 1
ATOM 1458 N N . SER A 1 192 ? -0.320 -1.702 -8.420 1.00 95.88 192 SER A N 1
ATOM 1459 C CA . SER A 1 192 ? -1.504 -0.934 -8.835 1.00 95.88 192 SER A CA 1
ATOM 1460 C C . SER A 1 192 ? -2.451 -1.767 -9.715 1.00 95.88 192 SER A C 1
ATOM 1462 O O . SER A 1 192 ? -1.932 -2.608 -10.454 1.00 95.88 192 SER A O 1
ATOM 1464 N N . PRO A 1 193 ? -3.747 -1.410 -9.833 1.00 95.12 193 PRO A N 1
ATOM 1465 C CA . PRO A 1 193 ? -4.666 -2.018 -10.810 1.00 95.12 193 PRO A CA 1
ATOM 1466 C C . PRO A 1 193 ? -4.106 -2.027 -12.246 1.00 95.12 193 PRO A C 1
ATOM 1468 O O . PRO A 1 193 ? -4.189 -3.010 -12.972 1.00 95.12 193 PRO A O 1
ATOM 1471 N N . ALA A 1 194 ? -3.398 -0.958 -12.634 1.00 94.00 194 ALA A N 1
ATOM 1472 C CA . ALA A 1 194 ? -2.722 -0.831 -13.930 1.00 94.00 194 ALA A CA 1
ATOM 1473 C C . ALA A 1 194 ? -1.449 -1.704 -14.103 1.00 94.00 194 ALA A C 1
ATOM 1475 O O . ALA A 1 194 ? -0.645 -1.447 -15.000 1.00 94.00 194 ALA A O 1
ATOM 1476 N N . GLY A 1 195 ? -1.205 -2.691 -13.232 1.00 94.81 195 GLY A N 1
ATOM 1477 C CA . GLY A 1 195 ? -0.074 -3.618 -13.349 1.00 94.81 195 GLY A CA 1
ATOM 1478 C C . GLY A 1 195 ? 1.307 -2.964 -13.216 1.00 94.81 195 GLY A C 1
ATOM 1479 O O . GLY A 1 195 ? 2.228 -3.308 -13.957 1.00 94.81 195 GLY A O 1
ATOM 1480 N N . ALA A 1 196 ? 1.473 -2.014 -12.290 1.00 95.19 196 ALA A N 1
ATOM 1481 C CA . ALA A 1 196 ? 2.734 -1.321 -12.022 1.00 95.19 196 ALA A CA 1
ATOM 1482 C C . ALA A 1 196 ? 3.147 -1.448 -10.545 1.00 95.19 196 ALA A C 1
ATOM 1484 O O . ALA A 1 196 ? 2.301 -1.462 -9.654 1.00 95.19 196 ALA A O 1
ATOM 1485 N N . ASN A 1 197 ? 4.455 -1.495 -10.264 1.00 97.38 197 ASN A N 1
ATOM 1486 C CA . ASN A 1 197 ? 4.937 -1.427 -8.882 1.00 97.38 197 ASN A CA 1
ATOM 1487 C C . ASN A 1 197 ? 4.647 -0.038 -8.297 1.00 97.38 197 ASN A C 1
ATOM 1489 O O . ASN A 1 197 ? 5.054 0.979 -8.864 1.00 97.38 197 ASN A O 1
ATOM 1493 N N . LEU A 1 198 ? 3.990 -0.011 -7.143 1.00 95.56 198 LEU A N 1
ATOM 1494 C CA . LEU A 1 198 ? 3.914 1.140 -6.253 1.00 95.56 198 LEU A CA 1
ATOM 1495 C C . LEU A 1 198 ? 5.280 1.356 -5.587 1.00 95.56 198 LEU A C 1
ATOM 1497 O O . LEU A 1 198 ? 6.069 0.422 -5.449 1.00 95.56 198 LEU A O 1
ATOM 1501 N N . ILE A 1 199 ? 5.577 2.599 -5.210 1.00 93.00 199 ILE A N 1
ATOM 1502 C CA . ILE A 1 199 ? 6.832 2.959 -4.539 1.00 93.00 199 ILE A CA 1
ATOM 1503 C C . ILE A 1 199 ? 6.670 2.706 -3.028 1.00 93.00 199 ILE A C 1
ATOM 1505 O O . ILE A 1 199 ? 5.626 3.088 -2.496 1.00 93.00 199 ILE A O 1
ATOM 1509 N N . PRO A 1 200 ? 7.668 2.142 -2.313 1.00 91.31 200 PRO A N 1
ATOM 1510 C CA . PRO A 1 200 ? 7.596 1.840 -0.871 1.00 91.31 200 PRO A CA 1
ATOM 1511 C C . PRO A 1 200 ? 7.582 3.077 0.059 1.00 91.31 200 PRO A C 1
ATOM 1513 O O . PRO A 1 200 ? 7.985 3.001 1.212 1.00 91.31 200 PRO A O 1
ATOM 1516 N N . ALA A 1 201 ? 7.106 4.228 -0.427 1.00 89.62 201 ALA A N 1
ATOM 1517 C CA . ALA A 1 201 ? 6.542 5.277 0.427 1.00 89.62 201 ALA A CA 1
ATOM 1518 C C . ALA A 1 201 ? 5.130 4.894 0.924 1.00 89.62 201 ALA A C 1
ATOM 1520 O O . ALA A 1 201 ? 4.664 5.411 1.932 1.00 89.62 201 ALA A O 1
ATOM 1521 N N . PHE A 1 202 ? 4.458 3.976 0.220 1.00 93.94 202 PHE A N 1
ATOM 1522 C CA . PHE A 1 202 ? 3.288 3.250 0.707 1.00 93.94 202 PHE A CA 1
ATOM 1523 C C . PHE A 1 202 ? 3.787 1.998 1.458 1.00 93.94 202 PHE A C 1
ATOM 1525 O O . PHE A 1 202 ? 4.475 1.195 0.820 1.00 93.94 202 PHE A O 1
ATOM 1532 N N . PRO A 1 203 ? 3.496 1.810 2.764 1.00 94.00 203 PRO A N 1
ATOM 1533 C CA . PRO A 1 203 ? 4.118 0.769 3.599 1.00 94.00 203 PRO A CA 1
ATOM 1534 C C . PRO A 1 203 ? 3.520 -0.636 3.385 1.00 94.00 203 PRO A C 1
ATOM 1536 O O . PRO A 1 203 ? 3.247 -1.380 4.327 1.00 94.00 203 PRO A O 1
ATOM 1539 N N . TYR A 1 204 ? 3.370 -1.039 2.118 1.00 95.94 204 TYR A N 1
ATOM 1540 C CA . TYR A 1 204 ? 2.937 -2.384 1.729 1.00 95.94 204 TYR A CA 1
ATOM 1541 C C . TYR A 1 204 ? 3.881 -3.488 2.233 1.00 95.94 204 TYR A C 1
ATOM 1543 O O . TYR A 1 204 ? 3.505 -4.653 2.247 1.00 95.94 204 TYR A O 1
ATOM 1551 N N . THR A 1 205 ? 5.105 -3.136 2.634 1.00 94.50 205 THR A N 1
ATOM 1552 C CA . THR A 1 205 ? 6.081 -4.021 3.281 1.00 94.50 205 THR A CA 1
ATOM 1553 C C . THR A 1 205 ? 5.639 -4.487 4.659 1.00 94.50 205 THR A C 1
ATOM 1555 O O . THR A 1 205 ? 5.801 -5.660 4.962 1.00 94.50 205 THR A O 1
ATOM 1558 N N . SER A 1 206 ? 5.020 -3.613 5.455 1.00 94.69 206 SER A N 1
ATOM 1559 C CA . SER A 1 206 ? 4.392 -4.008 6.721 1.00 94.69 206 SER A CA 1
ATOM 1560 C C . SER A 1 206 ? 3.029 -4.663 6.475 1.00 94.69 206 SER A C 1
ATOM 1562 O O . SER A 1 206 ? 2.738 -5.740 6.994 1.00 94.69 206 SER A O 1
ATOM 1564 N N . TYR A 1 207 ? 2.202 -4.079 5.600 1.00 96.81 207 TYR A N 1
ATOM 1565 C CA . TYR A 1 207 ? 0.867 -4.621 5.312 1.00 96.81 207 TYR A CA 1
ATOM 1566 C C . TYR A 1 207 ? 0.879 -6.000 4.629 1.00 96.81 207 TYR A C 1
ATOM 1568 O O . TYR A 1 207 ? -0.130 -6.703 4.668 1.00 96.81 207 TYR A O 1
ATOM 1576 N N . ALA A 1 208 ? 2.000 -6.435 4.043 1.00 96.00 208 ALA A N 1
ATOM 1577 C CA . ALA A 1 208 ? 2.170 -7.791 3.518 1.00 96.00 208 ALA A CA 1
ATOM 1578 C C . ALA A 1 208 ? 1.996 -8.892 4.580 1.00 96.00 208 ALA A C 1
ATOM 1580 O O . ALA A 1 208 ? 1.655 -10.018 4.217 1.00 96.00 208 ALA A O 1
ATOM 1581 N N . HIS A 1 209 ? 2.180 -8.563 5.865 1.00 94.62 209 HIS A N 1
ATOM 1582 C CA . HIS A 1 209 ? 1.946 -9.460 6.999 1.00 94.62 209 HIS A CA 1
ATOM 1583 C C . HIS A 1 209 ? 0.494 -9.445 7.507 1.00 94.62 209 HIS A C 1
ATOM 1585 O O . HIS A 1 209 ? 0.145 -10.238 8.382 1.00 94.62 209 HIS A O 1
ATOM 1591 N N . MET A 1 210 ? -0.369 -8.569 6.979 1.00 96.81 210 MET A N 1
ATOM 1592 C CA . MET A 1 210 ? -1.798 -8.594 7.298 1.00 96.81 210 MET A CA 1
ATOM 1593 C C . MET A 1 210 ? -2.467 -9.849 6.728 1.00 96.81 210 MET A C 1
ATOM 1595 O O . MET A 1 210 ? -2.064 -10.384 5.695 1.00 96.81 210 MET A O 1
ATOM 1599 N N . ARG A 1 211 ? -3.540 -10.301 7.375 1.00 96.44 211 ARG A N 1
ATOM 1600 C CA . ARG A 1 211 ? -4.431 -11.324 6.811 1.00 96.44 211 ARG A CA 1
ATOM 1601 C C . ARG A 1 211 ? -5.205 -10.725 5.634 1.00 96.44 211 ARG A C 1
ATOM 1603 O O . ARG A 1 211 ? -5.522 -9.535 5.654 1.00 96.44 211 ARG A O 1
ATOM 1610 N N . VAL A 1 212 ? -5.504 -11.519 4.607 1.00 97.56 212 VAL A N 1
ATOM 1611 C CA . VAL A 1 212 ? -6.212 -11.010 3.415 1.00 97.56 212 VAL A CA 1
ATOM 1612 C C . VAL A 1 212 ? -7.635 -10.590 3.789 1.00 97.56 212 VAL A C 1
ATOM 1614 O O . VAL A 1 212 ? -8.101 -9.540 3.363 1.00 97.56 212 VAL A O 1
ATOM 1617 N N . GLU A 1 213 ? -8.279 -11.356 4.665 1.00 98.00 213 GLU A N 1
ATOM 1618 C CA . GLU A 1 213 ? -9.594 -11.096 5.253 1.00 98.00 213 GLU A CA 1
ATOM 1619 C C . GLU A 1 213 ? -9.658 -9.716 5.924 1.00 98.00 213 GLU A C 1
ATOM 1621 O O . GLU A 1 213 ? -10.575 -8.943 5.673 1.00 98.00 213 GLU A O 1
ATOM 1626 N N . ASP A 1 214 ? -8.632 -9.362 6.703 1.00 98.25 214 ASP A N 1
ATOM 1627 C CA . ASP A 1 214 ? -8.523 -8.065 7.383 1.00 98.25 214 ASP A CA 1
ATOM 1628 C C . ASP A 1 214 ? -8.345 -6.895 6.391 1.00 98.25 214 ASP A C 1
ATOM 1630 O O . ASP A 1 214 ? -8.816 -5.785 6.638 1.00 98.25 214 ASP A O 1
ATOM 1634 N N . VAL A 1 215 ? -7.687 -7.127 5.249 1.00 98.50 215 VAL A N 1
ATOM 1635 C CA . VAL A 1 215 ? -7.560 -6.131 4.169 1.00 98.50 215 VAL A CA 1
ATOM 1636 C C . VAL A 1 215 ? -8.886 -5.965 3.413 1.00 98.50 215 VAL A C 1
ATOM 1638 O O . VAL A 1 215 ? -9.257 -4.844 3.065 1.00 98.50 215 VAL A O 1
ATOM 1641 N N . LEU A 1 216 ? -9.636 -7.050 3.199 1.00 98.75 216 LEU A N 1
ATOM 1642 C CA . LEU A 1 216 ? -10.987 -6.997 2.628 1.00 98.75 216 LEU A CA 1
ATOM 1643 C C . LEU A 1 216 ? -11.970 -6.281 3.566 1.00 98.75 216 LEU A C 1
ATOM 1645 O O . LEU A 1 216 ? -12.785 -5.483 3.103 1.00 98.75 216 LEU A O 1
ATOM 1649 N N . ASP A 1 217 ? -11.846 -6.488 4.877 1.00 98.81 217 ASP A N 1
ATOM 1650 C CA . ASP A 1 217 ? -12.623 -5.775 5.892 1.00 98.81 217 ASP A CA 1
ATOM 1651 C C . ASP A 1 217 ? -12.367 -4.260 5.832 1.00 98.81 217 ASP A C 1
ATOM 1653 O O . ASP A 1 217 ? -13.325 -3.485 5.786 1.00 98.81 217 ASP A O 1
ATOM 1657 N N . ILE A 1 218 ? -11.100 -3.820 5.742 1.00 98.81 218 ILE A N 1
ATOM 1658 C CA . ILE A 1 218 ? -10.757 -2.398 5.525 1.00 98.81 218 ILE A CA 1
ATOM 1659 C C . ILE A 1 218 ? -11.445 -1.861 4.267 1.00 98.81 218 ILE A C 1
ATOM 1661 O O . ILE A 1 218 ? -12.018 -0.772 4.301 1.00 98.81 218 ILE A O 1
ATOM 1665 N N . LYS A 1 219 ? -11.419 -2.609 3.157 1.00 98.69 219 LYS A N 1
ATOM 1666 C CA . LYS A 1 219 ? -12.079 -2.184 1.916 1.00 98.69 219 LYS A CA 1
ATOM 1667 C C . LYS A 1 219 ? -13.590 -2.020 2.102 1.00 98.69 219 LYS A C 1
ATOM 1669 O O . LYS A 1 219 ? -14.161 -1.042 1.623 1.00 98.69 219 LYS A O 1
ATOM 1674 N N . ALA A 1 220 ? -14.231 -2.942 2.818 1.00 98.75 220 ALA A N 1
ATOM 1675 C CA . ALA A 1 220 ? -15.656 -2.863 3.117 1.00 98.75 220 ALA A CA 1
ATOM 1676 C C . ALA A 1 220 ? -16.000 -1.659 4.002 1.00 98.75 220 ALA A C 1
ATOM 1678 O O . ALA A 1 220 ? -17.017 -1.017 3.763 1.00 98.75 220 ALA A O 1
ATOM 1679 N N . TYR A 1 221 ? -15.141 -1.300 4.962 1.00 98.81 221 TYR A N 1
ATOM 1680 C CA . TYR A 1 221 ? -15.286 -0.053 5.716 1.00 98.81 221 TYR A CA 1
ATOM 1681 C C . TYR A 1 221 ? -15.143 1.186 4.823 1.00 98.81 221 TYR A C 1
ATOM 1683 O O . TYR A 1 221 ? -16.021 2.049 4.839 1.00 98.81 221 TYR A O 1
ATOM 1691 N N . LEU A 1 222 ? -14.096 1.251 3.990 1.00 98.69 222 LEU A N 1
ATOM 1692 C CA . LEU A 1 222 ? -13.887 2.348 3.035 1.00 98.69 222 LEU A CA 1
ATOM 1693 C C . LEU A 1 222 ? -15.102 2.537 2.112 1.00 98.69 222 LEU A C 1
ATOM 1695 O O . LEU A 1 222 ? -15.480 3.670 1.828 1.00 98.69 222 LEU A O 1
ATOM 1699 N N . ALA A 1 223 ? -15.770 1.447 1.721 1.00 98.50 223 ALA A N 1
ATOM 1700 C CA . ALA A 1 223 ? -16.990 1.479 0.917 1.00 98.50 223 ALA A CA 1
ATOM 1701 C C . ALA A 1 223 ? -18.219 2.096 1.620 1.00 98.50 223 ALA A C 1
ATOM 1703 O O . ALA A 1 223 ? -19.187 2.440 0.944 1.00 98.50 223 ALA A O 1
ATOM 1704 N N . THR A 1 224 ? -18.195 2.263 2.949 1.00 98.31 224 THR A N 1
ATOM 1705 C CA . THR A 1 224 ? -19.259 2.947 3.712 1.00 98.31 224 THR A CA 1
ATOM 1706 C C . THR A 1 224 ? -19.050 4.457 3.845 1.00 98.31 224 THR A C 1
ATOM 1708 O O . THR A 1 224 ? -19.962 5.164 4.275 1.00 98.31 224 THR A O 1
ATOM 1711 N N . LEU A 1 225 ? -17.863 4.965 3.494 1.00 97.94 225 LEU A N 1
ATOM 1712 C CA . LEU A 1 225 ? -17.530 6.380 3.641 1.00 97.94 225 LEU A CA 1
ATOM 1713 C C . LEU A 1 225 ? -18.228 7.241 2.570 1.00 97.94 225 LEU A C 1
ATOM 1715 O O . LEU A 1 225 ? -18.503 6.758 1.472 1.00 97.94 225 LEU A O 1
ATOM 1719 N N . PRO A 1 226 ? -18.470 8.539 2.835 1.00 97.25 226 PRO A N 1
ATOM 1720 C CA . PRO A 1 226 ? -18.877 9.487 1.803 1.00 97.25 226 PRO A CA 1
ATOM 1721 C C . PRO A 1 226 ? -17.910 9.478 0.612 1.00 97.25 226 PRO A C 1
ATOM 1723 O O . PRO A 1 226 ? -16.697 9.604 0.793 1.00 97.25 226 PRO A O 1
ATOM 1726 N N . ALA A 1 227 ? -18.448 9.356 -0.603 1.00 97.88 227 ALA A N 1
ATOM 1727 C CA . ALA A 1 227 ? -17.685 9.553 -1.831 1.00 97.88 227 ALA A CA 1
ATOM 1728 C C . ALA A 1 227 ? -17.256 11.024 -1.960 1.00 97.88 227 ALA A C 1
ATOM 1730 O O . ALA A 1 227 ? -18.045 11.934 -1.696 1.00 97.88 227 ALA A O 1
ATOM 1731 N N . VAL A 1 228 ? -16.010 11.248 -2.375 1.00 97.19 228 VAL A N 1
ATOM 1732 C CA . VAL A 1 228 ? -15.443 12.576 -2.633 1.00 97.19 228 VAL A CA 1
ATOM 1733 C C . VAL A 1 228 ? -14.791 12.553 -4.009 1.00 97.19 228 VAL A C 1
ATOM 1735 O O . VAL A 1 228 ? -13.940 11.702 -4.247 1.00 97.19 228 VAL A O 1
ATOM 1738 N N . ASP A 1 229 ? -15.133 13.500 -4.882 1.00 95.75 229 ASP A N 1
ATOM 1739 C CA . ASP A 1 229 ? -14.381 13.753 -6.116 1.00 95.75 229 ASP A CA 1
ATOM 1740 C C . ASP A 1 229 ? -13.019 14.372 -5.751 1.00 95.75 229 ASP A C 1
ATOM 1742 O O . ASP A 1 229 ? -12.935 15.482 -5.219 1.00 95.75 229 ASP A O 1
ATOM 1746 N N . SER A 1 230 ? -11.947 13.607 -5.960 1.00 95.25 230 SER A N 1
ATOM 1747 C CA . SER A 1 230 ? -10.572 14.001 -5.643 1.00 95.25 230 SER A CA 1
ATOM 1748 C C . SER A 1 230 ? -9.602 13.400 -6.667 1.00 95.25 230 SER A C 1
ATOM 1750 O O . SER A 1 230 ? -9.037 12.318 -6.452 1.00 95.25 230 SER A O 1
ATOM 1752 N N . PRO A 1 231 ? -9.401 14.070 -7.819 1.00 91.50 231 PRO A N 1
ATOM 1753 C CA . PRO A 1 231 ? -8.600 13.536 -8.913 1.00 91.50 231 PRO A CA 1
ATOM 1754 C C . PRO A 1 231 ? -7.158 13.220 -8.497 1.00 91.50 231 PRO A C 1
ATOM 1756 O O . PRO A 1 231 ? -6.421 14.069 -7.987 1.00 91.50 231 PRO A O 1
ATOM 1759 N N . THR A 1 232 ? -6.724 11.984 -8.764 1.00 85.38 232 THR A N 1
ATOM 1760 C CA . THR A 1 232 ? -5.387 11.514 -8.375 1.00 85.38 232 THR A CA 1
ATOM 1761 C C . THR A 1 232 ? -4.281 12.344 -9.032 1.00 85.38 232 THR A C 1
ATOM 1763 O O . THR A 1 232 ? -4.180 12.455 -10.255 1.00 85.38 232 THR A O 1
ATOM 1766 N N . ARG A 1 233 ? -3.380 12.873 -8.201 1.00 89.50 233 ARG A N 1
ATOM 1767 C CA . ARG A 1 233 ? -2.198 13.630 -8.628 1.00 89.50 233 ARG A CA 1
ATOM 1768 C C . ARG A 1 233 ? -1.020 12.707 -8.914 1.00 89.50 233 ARG A C 1
ATOM 1770 O O . ARG A 1 233 ? -0.737 11.779 -8.160 1.00 89.50 233 ARG A O 1
ATOM 1777 N N . SER A 1 234 ? -0.284 12.993 -9.985 1.00 89.19 234 SER A N 1
ATOM 1778 C CA . SER A 1 234 ? 0.972 12.290 -10.269 1.00 89.19 234 SER A CA 1
ATOM 1779 C C . SER A 1 234 ? 2.060 12.680 -9.267 1.00 89.19 234 SER A C 1
ATOM 1781 O O . SER A 1 234 ? 2.195 13.847 -8.915 1.00 89.19 234 SER A O 1
ATOM 1783 N N . ALA A 1 235 ? 2.864 11.706 -8.834 1.00 91.75 235 ALA A N 1
ATOM 1784 C CA . ALA A 1 235 ? 4.012 11.959 -7.968 1.00 91.75 235 ALA A CA 1
ATOM 1785 C C . ALA A 1 235 ? 5.120 12.732 -8.709 1.00 91.75 235 ALA A C 1
ATOM 1787 O O . ALA A 1 235 ? 5.509 12.372 -9.824 1.00 91.75 235 ALA A O 1
ATOM 1788 N N . GLU A 1 236 ? 5.671 13.749 -8.053 1.00 94.06 236 GLU A N 1
ATOM 1789 C CA . GLU A 1 236 ? 6.783 14.579 -8.524 1.00 94.06 236 GLU A CA 1
ATOM 1790 C C . GLU A 1 236 ? 8.117 13.880 -8.225 1.00 94.06 236 GLU A C 1
ATOM 1792 O O . GLU A 1 236 ? 8.867 14.285 -7.336 1.00 94.06 236 GLU A O 1
ATOM 1797 N N . ILE A 1 237 ? 8.396 12.788 -8.942 1.00 91.56 237 ILE A N 1
ATOM 1798 C CA . ILE A 1 237 ? 9.614 11.976 -8.779 1.00 91.56 237 ILE A CA 1
ATOM 1799 C C . ILE A 1 237 ? 10.377 11.840 -10.108 1.00 91.56 237 ILE A C 1
ATOM 1801 O O . ILE A 1 237 ? 9.755 11.771 -11.173 1.00 91.56 237 ILE A O 1
ATOM 1805 N N . PRO A 1 238 ? 11.722 11.771 -10.095 1.00 88.50 238 PRO A N 1
ATOM 1806 C CA . PRO A 1 238 ? 12.515 11.654 -11.314 1.00 88.50 238 PRO A CA 1
ATOM 1807 C C . PRO A 1 238 ? 12.357 10.268 -11.957 1.00 88.50 238 PRO A C 1
ATOM 1809 O O . PRO A 1 238 ? 12.428 9.243 -11.288 1.00 88.50 238 PRO A O 1
ATOM 1812 N N . PHE A 1 239 ? 12.188 10.228 -13.281 1.00 90.00 239 PHE A N 1
ATOM 1813 C CA . PHE A 1 239 ? 12.098 9.001 -14.094 1.00 90.00 239 PHE A CA 1
ATOM 1814 C C . PHE A 1 239 ? 11.149 7.900 -13.544 1.00 90.00 239 PHE A C 1
ATOM 1816 O O . PHE A 1 239 ? 11.579 6.750 -13.380 1.00 90.00 239 PHE A O 1
ATOM 1823 N N . PRO A 1 240 ? 9.845 8.182 -13.306 1.00 87.19 240 PRO A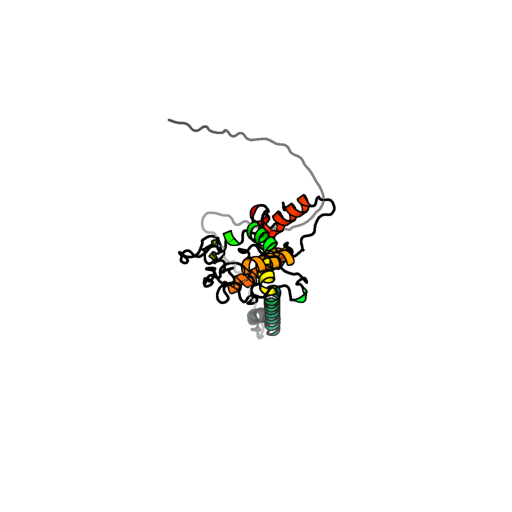 N 1
ATOM 1824 C CA . PRO A 1 240 ? 8.939 7.247 -12.627 1.00 87.19 240 PRO A CA 1
ATOM 1825 C C . PRO A 1 240 ? 8.901 5.813 -13.199 1.00 87.19 240 PRO A C 1
ATOM 1827 O O . PRO A 1 240 ? 8.932 4.872 -12.404 1.00 87.19 240 PRO A O 1
ATOM 1830 N N . PRO A 1 241 ? 8.887 5.575 -14.532 1.00 89.38 241 PRO A N 1
ATOM 1831 C CA . PRO A 1 241 ? 8.873 4.212 -15.075 1.00 89.38 241 PRO A CA 1
ATOM 1832 C C . PRO A 1 241 ? 10.118 3.394 -14.707 1.00 89.38 241 PRO A C 1
ATOM 1834 O O . PRO A 1 241 ? 10.009 2.198 -14.430 1.00 89.38 241 PRO A O 1
ATOM 1837 N N . LEU A 1 242 ? 11.292 4.036 -14.663 1.00 91.38 242 LEU A N 1
ATOM 1838 C CA . LEU A 1 242 ? 12.549 3.385 -14.297 1.00 91.38 242 LEU A CA 1
ATOM 1839 C C . LEU A 1 242 ? 12.594 3.087 -12.795 1.00 91.38 242 LEU A C 1
ATOM 1841 O O . LEU A 1 242 ? 12.953 1.974 -12.416 1.00 91.38 242 LEU A O 1
ATOM 1845 N N . LEU A 1 243 ? 12.145 4.025 -11.949 1.00 91.88 243 LEU A N 1
ATOM 1846 C CA . LEU A 1 243 ? 12.015 3.793 -10.505 1.00 91.88 243 LEU A CA 1
ATOM 1847 C C . LEU A 1 243 ? 11.088 2.609 -10.202 1.00 91.88 243 LEU A C 1
ATOM 1849 O O . LEU A 1 243 ? 11.466 1.721 -9.443 1.00 91.88 243 LEU A O 1
ATOM 1853 N N . ARG A 1 244 ? 9.917 2.524 -10.847 1.00 94.19 244 ARG A N 1
ATOM 1854 C CA . ARG A 1 244 ? 8.980 1.397 -10.666 1.00 94.19 244 ARG A CA 1
ATOM 1855 C C . ARG A 1 244 ? 9.573 0.047 -11.093 1.00 94.19 244 ARG A C 1
ATOM 1857 O O . ARG A 1 244 ? 9.248 -0.982 -10.500 1.00 94.19 244 ARG A O 1
ATOM 1864 N N . ARG A 1 245 ? 10.461 0.024 -12.093 1.00 94.56 245 ARG A N 1
ATOM 1865 C CA . ARG A 1 245 ? 11.210 -1.185 -12.485 1.00 94.56 245 ARG A CA 1
ATOM 1866 C C . ARG A 1 245 ? 12.315 -1.520 -11.478 1.00 94.56 245 ARG A C 1
ATOM 1868 O O . ARG A 1 245 ? 12.433 -2.679 -11.094 1.00 94.56 245 ARG A O 1
ATOM 1875 N N . GLY A 1 246 ? 13.037 -0.519 -10.974 1.00 94.94 246 GLY A N 1
ATOM 1876 C CA . GLY A 1 246 ? 13.991 -0.676 -9.870 1.00 94.94 246 GLY A CA 1
ATOM 1877 C C . GLY A 1 246 ? 13.340 -1.254 -8.608 1.00 94.94 246 GLY A C 1
ATOM 1878 O O . GLY A 1 246 ? 13.846 -2.225 -8.052 1.00 94.94 246 GLY A O 1
ATOM 1879 N N . VAL A 1 247 ? 12.162 -0.752 -8.221 1.00 95.56 247 VAL A N 1
ATOM 1880 C CA . VAL A 1 247 ? 11.371 -1.298 -7.103 1.00 95.56 247 VAL A CA 1
ATOM 1881 C C . VAL A 1 247 ? 10.975 -2.760 -7.342 1.00 95.56 247 VAL A C 1
ATOM 1883 O O . VAL A 1 247 ? 11.012 -3.560 -6.413 1.00 95.56 247 VAL A O 1
ATOM 1886 N N . GLY A 1 248 ? 10.660 -3.152 -8.581 1.00 97.00 248 GLY A N 1
ATOM 1887 C CA . GLY A 1 248 ? 10.374 -4.553 -8.922 1.00 97.00 248 GLY A CA 1
ATOM 1888 C C . GLY A 1 248 ? 11.547 -5.508 -8.676 1.00 97.00 248 GLY A C 1
ATOM 1889 O O . GLY A 1 248 ? 11.326 -6.672 -8.352 1.00 97.00 248 GLY A O 1
ATOM 1890 N N . LEU A 1 249 ? 12.785 -5.015 -8.791 1.00 96.25 249 LEU A N 1
ATOM 1891 C CA . LEU A 1 249 ? 13.994 -5.758 -8.422 1.00 96.25 249 LEU A CA 1
ATOM 1892 C C . LEU A 1 249 ? 14.224 -5.722 -6.907 1.00 96.25 249 LEU A C 1
ATOM 1894 O O . LEU A 1 249 ? 14.504 -6.750 -6.304 1.00 96.25 249 LEU A O 1
ATOM 1898 N N . TRP A 1 250 ? 14.052 -4.555 -6.287 1.00 96.12 250 TRP A N 1
ATOM 1899 C CA . TRP A 1 250 ? 14.193 -4.368 -4.842 1.00 96.12 250 TRP A CA 1
ATOM 1900 C C . TRP A 1 250 ? 13.234 -5.245 -4.024 1.00 96.12 250 TRP A C 1
ATOM 1902 O O . TRP A 1 250 ? 13.627 -5.782 -2.994 1.00 96.12 250 TRP A O 1
ATOM 1912 N N . LYS A 1 251 ? 12.004 -5.476 -4.501 1.00 96.69 251 LYS A N 1
ATOM 1913 C CA . LYS A 1 251 ? 11.028 -6.358 -3.836 1.00 96.69 251 LYS A CA 1
ATOM 1914 C C . LYS A 1 251 ? 11.522 -7.797 -3.628 1.00 96.69 251 LYS A C 1
ATOM 1916 O O . LYS A 1 251 ? 11.023 -8.447 -2.725 1.00 96.69 251 LYS A O 1
ATOM 1921 N N . TRP A 1 252 ? 12.512 -8.287 -4.384 1.00 94.12 252 TRP A N 1
ATOM 1922 C CA . TRP A 1 252 ? 13.120 -9.606 -4.130 1.00 94.12 252 TRP A CA 1
ATOM 1923 C C . TRP A 1 252 ? 13.883 -9.700 -2.798 1.00 94.12 252 TRP A C 1
ATOM 1925 O O . TRP A 1 252 ? 14.174 -10.807 -2.356 1.00 94.12 252 TRP A O 1
ATOM 1935 N N . ILE A 1 253 ? 14.243 -8.562 -2.196 1.00 92.44 253 ILE A N 1
ATOM 1936 C CA . ILE A 1 253 ? 14.982 -8.482 -0.924 1.00 92.44 253 ILE A CA 1
ATOM 1937 C C . ILE A 1 253 ? 14.285 -7.610 0.128 1.00 92.44 253 ILE A C 1
ATOM 1939 O O . ILE A 1 253 ? 14.565 -7.751 1.312 1.00 92.44 253 ILE A O 1
ATOM 1943 N N . GLY A 1 254 ? 13.412 -6.692 -0.298 1.00 92.69 254 GLY A N 1
ATOM 1944 C CA . GLY A 1 254 ? 12.747 -5.716 0.567 1.00 92.69 254 GLY A CA 1
ATOM 1945 C C . GLY A 1 254 ? 11.264 -5.957 0.824 1.00 92.69 254 GLY A C 1
ATOM 1946 O O . GLY A 1 254 ? 10.670 -5.170 1.550 1.00 92.69 254 GLY A O 1
ATOM 194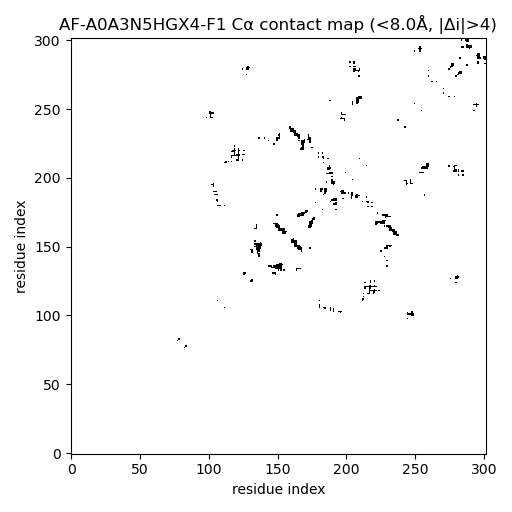7 N N . LEU A 1 255 ? 10.660 -6.993 0.236 1.00 94.88 255 LEU A N 1
ATOM 1948 C CA . LEU A 1 255 ? 9.270 -7.374 0.483 1.00 94.88 255 LEU A CA 1
ATOM 1949 C C . LEU A 1 255 ? 9.216 -8.834 0.935 1.00 94.88 255 LEU A C 1
ATOM 1951 O O . LEU A 1 255 ? 9.242 -9.741 0.105 1.00 94.88 255 LEU A O 1
ATOM 1955 N N . ASP A 1 256 ? 9.124 -9.044 2.247 1.00 92.38 256 ASP A N 1
ATOM 1956 C CA . ASP A 1 256 ? 8.669 -10.327 2.771 1.00 92.38 256 ASP A CA 1
ATOM 1957 C C . ASP A 1 256 ? 7.155 -10.448 2.529 1.00 92.38 256 ASP A C 1
ATOM 1959 O O . ASP A 1 256 ? 6.400 -9.488 2.676 1.00 92.38 256 ASP A O 1
ATOM 1963 N N . THR A 1 257 ? 6.717 -11.623 2.092 1.00 93.06 257 THR A N 1
ATOM 1964 C CA . THR A 1 257 ? 5.305 -11.947 1.847 1.00 93.06 257 THR A CA 1
ATOM 1965 C C . THR A 1 257 ? 4.829 -13.118 2.700 1.00 93.06 257 THR A C 1
ATOM 1967 O O . THR A 1 257 ? 3.749 -13.653 2.446 1.00 93.06 257 THR A O 1
ATOM 1970 N N . THR A 1 258 ? 5.642 -13.545 3.669 1.00 90.44 258 THR A N 1
ATOM 1971 C CA . THR A 1 258 ? 5.318 -14.602 4.626 1.00 90.44 258 THR A CA 1
ATOM 1972 C C . THR A 1 258 ? 4.105 -14.170 5.460 1.00 90.44 258 THR A C 1
ATOM 1974 O O . THR A 1 258 ? 4.174 -13.137 6.139 1.00 90.44 258 THR A O 1
ATOM 1977 N N . PRO A 1 259 ? 2.984 -14.920 5.416 1.00 86.12 259 PRO A N 1
ATOM 1978 C CA . PRO A 1 259 ? 1.806 -14.603 6.213 1.00 86.12 259 PRO A CA 1
ATOM 1979 C C . PRO A 1 259 ? 2.135 -14.624 7.705 1.00 86.12 259 PRO A C 1
ATOM 1981 O O . PRO A 1 259 ? 2.828 -15.528 8.177 1.00 86.12 259 PRO A O 1
ATOM 1984 N N . TRP A 1 260 ? 1.605 -13.660 8.459 1.00 91.12 260 TRP A N 1
ATOM 1985 C CA . TRP A 1 260 ? 1.693 -13.707 9.915 1.00 91.12 260 TRP A CA 1
ATOM 1986 C C . TRP A 1 260 ? 0.929 -14.925 10.455 1.00 91.12 260 TRP A C 1
ATOM 1988 O O . TRP A 1 260 ? -0.191 -15.213 10.025 1.00 91.12 260 TRP A O 1
ATOM 1998 N N . ALA A 1 261 ? 1.523 -15.613 11.428 1.00 91.69 261 ALA A N 1
ATOM 1999 C CA . ALA A 1 261 ? 0.923 -16.743 12.124 1.00 91.69 261 ALA A CA 1
ATOM 2000 C C . ALA A 1 261 ? 1.083 -16.575 13.647 1.00 91.69 261 ALA A C 1
ATOM 2002 O O . ALA A 1 261 ? 2.118 -16.072 14.092 1.00 91.69 261 ALA A O 1
ATOM 2003 N N . PRO A 1 262 ? 0.095 -16.999 14.456 1.00 94.19 262 PRO A N 1
ATOM 2004 C CA . PRO A 1 262 ? 0.195 -16.934 15.908 1.00 94.19 262 PRO A CA 1
ATOM 2005 C C . PRO A 1 262 ? 1.222 -17.939 16.445 1.00 94.19 262 PRO A C 1
ATOM 2007 O O . PRO A 1 262 ? 1.228 -19.109 16.060 1.00 94.19 262 PRO A O 1
ATOM 2010 N N . ASP A 1 263 ? 2.034 -17.502 17.403 1.00 95.44 263 ASP A N 1
ATOM 2011 C CA . ASP A 1 263 ? 2.913 -18.372 18.180 1.00 95.44 263 ASP A CA 1
ATOM 2012 C C . ASP A 1 263 ? 2.084 -19.126 19.233 1.00 95.44 263 ASP A C 1
ATOM 2014 O O . ASP A 1 263 ? 1.475 -18.523 20.121 1.00 95.44 263 ASP A O 1
ATOM 2018 N N . ALA A 1 264 ? 2.060 -20.457 19.137 1.00 96.88 264 ALA A N 1
ATOM 2019 C CA . ALA A 1 264 ? 1.314 -21.330 20.043 1.00 96.88 264 ALA A CA 1
ATOM 2020 C C . ALA A 1 264 ? 1.872 -21.365 21.481 1.00 96.88 264 ALA A C 1
ATOM 2022 O O . ALA A 1 264 ? 1.180 -21.827 22.388 1.00 96.88 264 ALA A O 1
ATOM 2023 N N . SER A 1 265 ? 3.100 -20.885 21.706 1.00 97.62 265 SER A N 1
ATOM 2024 C CA . SER A 1 265 ? 3.680 -20.710 23.044 1.00 97.62 265 SER A CA 1
ATOM 2025 C C . SER A 1 265 ? 3.239 -19.409 23.730 1.00 97.62 265 SER A C 1
ATOM 2027 O O . SER A 1 265 ? 3.441 -19.251 24.935 1.00 97.62 265 SER A O 1
ATOM 2029 N N . GLN A 1 266 ? 2.609 -18.493 22.986 1.00 98.00 266 GLN A N 1
ATOM 2030 C CA . GLN A 1 266 ? 2.250 -17.152 23.439 1.00 98.00 266 GLN A CA 1
ATOM 2031 C C . GLN A 1 266 ? 0.748 -16.992 23.689 1.00 98.00 266 GLN A C 1
ATOM 2033 O O . GLN A 1 266 ? -0.103 -17.672 23.112 1.00 98.00 266 GLN A O 1
ATOM 2038 N N . SER A 1 267 ? 0.395 -16.035 24.549 1.00 98.06 267 SER A N 1
ATOM 2039 C CA . SER A 1 267 ? -1.006 -15.729 24.846 1.00 98.06 267 SER A CA 1
ATOM 2040 C C . SER A 1 267 ? -1.730 -15.102 23.645 1.00 98.06 267 SER A C 1
ATOM 2042 O O . SER A 1 267 ? -1.128 -14.473 22.773 1.00 98.06 267 SER A O 1
ATOM 2044 N N . ALA A 1 268 ? -3.062 -15.209 23.616 1.00 97.56 268 ALA A N 1
ATOM 2045 C CA . ALA A 1 268 ? -3.877 -14.587 22.569 1.00 97.56 268 ALA A CA 1
ATOM 2046 C C . ALA A 1 268 ? -3.719 -13.051 22.516 1.00 97.56 268 ALA A C 1
ATOM 2048 O O . ALA A 1 268 ? -3.745 -12.464 21.434 1.00 97.56 268 ALA A O 1
ATOM 2049 N N . SER A 1 269 ? -3.517 -12.395 23.665 1.00 97.56 269 SER A N 1
ATOM 2050 C CA . SER A 1 269 ? -3.257 -10.952 23.730 1.00 97.56 269 SER A CA 1
ATOM 2051 C C . SER A 1 269 ? -1.868 -10.586 23.206 1.00 97.56 269 SER A C 1
ATOM 2053 O O . SER A 1 269 ? -1.752 -9.599 22.481 1.00 97.56 269 SER A O 1
ATOM 2055 N N . TRP A 1 270 ? -0.839 -11.393 23.497 1.00 97.38 270 TRP A N 1
ATOM 2056 C CA . TRP A 1 270 ? 0.497 -11.211 22.923 1.00 97.38 270 TRP A CA 1
ATOM 2057 C C . TRP A 1 270 ? 0.466 -11.377 21.403 1.00 97.38 270 TRP A C 1
ATOM 2059 O O . TRP A 1 270 ? 0.929 -10.497 20.685 1.00 97.38 270 TRP A O 1
ATOM 2069 N N . ASN A 1 271 ? -0.171 -12.441 20.904 1.00 97.00 271 ASN A N 1
ATOM 2070 C CA . ASN A 1 271 ? -0.310 -12.689 19.468 1.00 97.00 271 ASN A CA 1
ATOM 2071 C C . ASN A 1 271 ? -1.063 -11.550 18.760 1.00 97.00 271 ASN A C 1
ATOM 2073 O O . ASN A 1 271 ? -0.621 -11.079 17.715 1.00 97.00 271 ASN A O 1
ATOM 2077 N N . ARG A 1 272 ? -2.141 -11.023 19.360 1.00 95.38 272 ARG A N 1
ATOM 2078 C CA . ARG A 1 272 ? -2.827 -9.827 18.842 1.00 95.38 272 ARG A CA 1
ATOM 2079 C C . ARG A 1 272 ? -1.907 -8.599 18.807 1.00 95.38 272 ARG A C 1
ATOM 2081 O O . ARG A 1 272 ? -1.954 -7.850 17.838 1.00 95.38 272 ARG A O 1
ATOM 2088 N N . GLY A 1 273 ? -1.083 -8.394 19.835 1.00 94.88 273 GLY A N 1
ATOM 2089 C CA . GLY A 1 273 ? -0.084 -7.322 19.870 1.00 94.88 273 GLY A CA 1
ATOM 2090 C C . GLY A 1 273 ? 0.969 -7.469 18.769 1.00 94.88 273 GLY A C 1
ATOM 2091 O O . GLY A 1 273 ? 1.178 -6.533 18.005 1.00 94.88 273 GLY A O 1
ATOM 2092 N N . SER A 1 274 ? 1.559 -8.660 18.635 1.00 94.12 274 SER A N 1
ATOM 2093 C CA . SER A 1 274 ? 2.523 -9.007 17.581 1.00 94.12 274 SER A CA 1
ATOM 2094 C C . SER A 1 274 ? 1.961 -8.747 16.180 1.00 94.12 274 SER A C 1
ATOM 2096 O O . SER A 1 274 ? 2.623 -8.098 15.369 1.00 94.12 274 SER A O 1
ATOM 2098 N N . TYR A 1 275 ? 0.716 -9.165 15.919 1.00 96.06 275 TYR A N 1
ATOM 2099 C CA . TYR A 1 275 ? 0.033 -8.884 14.657 1.00 96.06 275 TYR A CA 1
ATOM 2100 C C . TYR A 1 275 ? -0.102 -7.379 14.393 1.00 96.06 275 TYR A C 1
ATOM 2102 O O . TYR A 1 275 ? 0.281 -6.902 13.328 1.00 96.06 275 TYR A O 1
ATOM 2110 N N . LEU A 1 276 ? -0.607 -6.621 15.372 1.00 95.50 276 LEU A N 1
ATOM 2111 C CA . LEU A 1 276 ? -0.825 -5.178 15.238 1.00 95.50 276 LEU A CA 1
ATOM 2112 C C . LEU A 1 276 ? 0.481 -4.394 15.046 1.00 95.50 276 LEU A C 1
ATOM 2114 O O . LEU A 1 276 ? 0.489 -3.446 14.271 1.00 95.50 276 LEU A O 1
ATOM 2118 N N . VAL A 1 277 ? 1.569 -4.783 15.713 1.00 93.75 277 VAL A N 1
ATOM 2119 C CA . VAL A 1 277 ? 2.879 -4.111 15.627 1.00 93.75 277 VAL A CA 1
ATOM 2120 C C . VAL A 1 277 ? 3.563 -4.360 14.278 1.00 93.75 277 VAL A C 1
ATOM 2122 O O . VAL A 1 277 ? 4.092 -3.423 13.677 1.00 93.75 277 VAL A O 1
ATOM 2125 N N . ASN A 1 278 ? 3.543 -5.607 13.797 1.00 90.56 278 ASN A N 1
ATOM 2126 C CA . ASN A 1 278 ? 4.296 -6.023 12.607 1.00 90.56 278 ASN A CA 1
ATOM 2127 C C . ASN A 1 278 ? 3.507 -5.909 11.292 1.00 90.56 278 ASN A C 1
ATOM 2129 O O . ASN A 1 278 ? 4.116 -5.807 10.232 1.00 90.56 278 ASN A O 1
ATOM 2133 N N . GLY A 1 279 ? 2.172 -5.923 11.353 1.00 94.50 279 GLY A N 1
ATOM 2134 C CA . GLY A 1 279 ? 1.288 -5.765 10.197 1.00 94.50 279 GLY A CA 1
ATOM 2135 C C . GLY A 1 279 ? 0.660 -4.366 10.128 1.00 94.50 279 GLY A C 1
ATOM 2136 O O . GLY A 1 279 ? 1.317 -3.442 9.646 1.00 94.50 279 GLY A O 1
ATOM 2137 N N . PRO A 1 280 ? -0.598 -4.177 10.588 1.00 95.88 280 PRO A N 1
ATOM 2138 C CA . PRO A 1 280 ? -1.339 -2.923 10.422 1.00 95.88 280 PRO A CA 1
ATOM 2139 C C . PRO A 1 280 ? -0.594 -1.687 10.937 1.00 95.88 280 PRO A C 1
ATOM 2141 O O . PRO A 1 280 ? -0.386 -0.746 10.186 1.00 95.88 280 PRO A O 1
ATOM 2144 N N . GLY A 1 281 ? -0.135 -1.692 12.188 1.00 95.00 281 GLY A N 1
ATOM 2145 C CA . GLY A 1 281 ? 0.491 -0.533 12.828 1.00 95.00 281 GLY A CA 1
ATOM 2146 C C . GLY A 1 281 ? 1.900 -0.202 12.334 1.00 95.00 281 GLY A C 1
ATOM 2147 O O . GLY A 1 281 ? 2.498 0.730 12.871 1.00 95.00 281 GLY A O 1
ATOM 2148 N N . HIS A 1 282 ? 2.439 -0.968 11.372 1.00 93.69 282 HIS A N 1
ATOM 2149 C CA . HIS A 1 282 ? 3.663 -0.682 10.611 1.00 93.69 282 HIS A CA 1
ATOM 2150 C C . HIS A 1 282 ? 4.831 -0.132 11.463 1.00 93.69 282 HIS A C 1
ATOM 2152 O O . HIS A 1 282 ? 5.565 0.777 11.060 1.00 93.69 282 HIS A O 1
ATOM 2158 N N . CYS A 1 283 ? 4.997 -0.654 12.685 1.00 93.25 283 CYS A N 1
ATOM 2159 C CA . CYS A 1 283 ? 5.896 -0.079 13.693 1.00 93.25 283 CYS A CA 1
ATOM 2160 C C . CYS A 1 283 ? 7.368 -0.254 13.296 1.00 93.25 283 CYS A C 1
ATOM 2162 O O . CYS A 1 283 ? 8.204 0.624 13.532 1.00 93.25 283 CYS A O 1
ATOM 2164 N N . ALA A 1 284 ? 7.663 -1.374 12.633 1.00 89.75 284 ALA A N 1
ATOM 2165 C CA . ALA A 1 284 ? 8.977 -1.719 12.113 1.00 89.75 284 ALA A CA 1
ATOM 2166 C C . ALA A 1 284 ? 9.515 -0.689 11.098 1.00 89.75 284 ALA A C 1
ATOM 2168 O O . ALA A 1 284 ? 10.724 -0.495 11.030 1.00 89.75 284 ALA A O 1
ATOM 2169 N N . GLU A 1 285 ? 8.657 0.049 10.376 1.00 89.56 285 GLU A N 1
ATOM 2170 C CA . GLU A 1 285 ? 9.101 1.049 9.386 1.00 89.56 285 GLU A CA 1
ATOM 2171 C C . GLU A 1 285 ? 9.947 2.185 9.998 1.00 89.56 285 GLU A C 1
ATOM 2173 O O . GLU A 1 285 ? 10.746 2.803 9.280 1.00 89.56 285 GLU A O 1
ATOM 2178 N N . CYS A 1 286 ? 9.787 2.425 11.309 1.00 90.75 286 CYS A N 1
ATOM 2179 C CA . CYS A 1 286 ? 10.536 3.400 12.109 1.00 90.75 286 CYS A CA 1
ATOM 2180 C C . CYS A 1 286 ? 11.417 2.762 13.197 1.00 90.75 286 CYS A C 1
ATOM 2182 O O . CYS A 1 286 ? 12.456 3.329 13.532 1.00 90.75 286 CYS A O 1
ATOM 2184 N N . HIS A 1 287 ? 11.004 1.628 13.772 1.00 94.31 287 HIS A N 1
ATOM 2185 C CA . HIS A 1 287 ? 11.683 1.007 14.917 1.00 94.31 287 HIS A CA 1
ATOM 2186 C C . HIS A 1 287 ? 12.586 -0.188 14.572 1.00 94.31 287 HIS A C 1
ATOM 2188 O O . HIS A 1 287 ? 13.314 -0.647 15.448 1.00 94.31 287 HIS A O 1
ATOM 2194 N N . THR A 1 288 ? 12.608 -0.641 13.316 1.00 92.12 288 THR A N 1
ATOM 2195 C CA . THR A 1 288 ? 13.581 -1.625 12.823 1.00 92.12 288 THR A CA 1
ATOM 2196 C C . THR A 1 288 ? 14.616 -0.910 11.942 1.00 92.12 288 THR A C 1
ATOM 2198 O O . THR A 1 288 ? 14.231 -0.136 11.058 1.00 92.12 288 THR A O 1
ATOM 2201 N N . PRO A 1 289 ? 15.934 -1.125 12.137 1.00 93.12 289 PRO A N 1
ATOM 2202 C CA . PRO A 1 289 ? 16.963 -0.537 11.282 1.00 93.12 289 PRO A CA 1
ATOM 2203 C C . PRO A 1 289 ? 16.773 -0.896 9.804 1.00 93.12 289 PRO A C 1
ATOM 2205 O O . PRO A 1 289 ? 16.245 -1.954 9.468 1.00 93.12 289 PRO A O 1
ATOM 2208 N N . ARG A 1 290 ? 17.257 -0.040 8.897 1.00 91.56 290 ARG A N 1
ATOM 2209 C CA . ARG A 1 290 ? 17.312 -0.351 7.461 1.00 91.56 290 ARG A CA 1
ATOM 2210 C C . ARG A 1 290 ? 18.717 -0.768 7.052 1.00 91.56 290 ARG A C 1
ATOM 2212 O O . ARG A 1 290 ? 19.696 -0.120 7.419 1.00 91.56 290 ARG A O 1
ATOM 2219 N N . ASN A 1 291 ? 18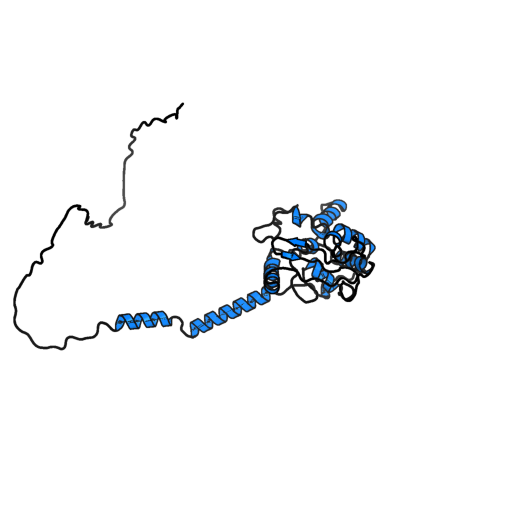.806 -1.833 6.262 1.00 91.38 291 ASN A N 1
ATOM 2220 C CA . ASN A 1 291 ? 20.060 -2.293 5.674 1.00 91.38 291 ASN A CA 1
ATOM 2221 C C . ASN A 1 291 ? 20.477 -1.407 4.478 1.00 91.38 291 ASN A C 1
ATOM 2223 O O . ASN A 1 291 ? 19.755 -0.495 4.070 1.00 91.38 291 ASN A O 1
ATOM 2227 N N . ILE A 1 292 ? 21.635 -1.689 3.869 1.00 91.19 292 ILE A N 1
ATOM 2228 C CA . ILE A 1 292 ? 22.198 -0.888 2.759 1.00 91.19 292 ILE A CA 1
ATOM 2229 C C . ILE A 1 292 ? 21.293 -0.772 1.517 1.00 91.19 292 ILE A C 1
ATOM 2231 O O . ILE A 1 292 ? 21.521 0.096 0.678 1.00 91.19 292 ILE A O 1
ATOM 2235 N N . SER A 1 293 ? 20.280 -1.635 1.381 1.00 89.12 293 SER A N 1
ATOM 2236 C CA . SER A 1 293 ? 19.289 -1.588 0.298 1.00 89.12 293 SER A CA 1
ATOM 2237 C C . SER A 1 293 ? 18.019 -0.806 0.660 1.00 89.12 293 SER A C 1
ATOM 2239 O O . SER A 1 293 ? 17.076 -0.791 -0.125 1.00 89.12 293 SER A O 1
ATOM 2241 N N . MET A 1 294 ? 17.966 -0.162 1.833 1.00 89.00 294 MET A N 1
ATOM 2242 C CA . MET A 1 294 ? 16.789 0.510 2.417 1.00 89.00 294 MET A CA 1
ATOM 2243 C C . MET A 1 294 ? 15.609 -0.413 2.788 1.00 89.00 294 MET A C 1
ATOM 2245 O O . MET A 1 294 ? 14.564 0.069 3.237 1.00 89.00 294 MET A O 1
ATOM 2249 N N . ALA A 1 295 ? 15.775 -1.731 2.663 1.00 91.31 295 ALA A N 1
ATOM 2250 C CA . ALA A 1 295 ? 14.886 -2.721 3.266 1.00 91.31 295 ALA A CA 1
ATOM 2251 C C . ALA A 1 295 ? 15.093 -2.798 4.789 1.00 91.31 295 ALA A C 1
ATOM 2253 O O . ALA A 1 295 ? 16.177 -2.473 5.281 1.00 91.31 295 ALA A O 1
ATOM 2254 N N . LEU A 1 296 ? 14.065 -3.230 5.523 1.00 90.44 296 LEU A N 1
ATOM 2255 C CA . LEU A 1 296 ? 14.161 -3.485 6.963 1.00 90.44 296 LEU A CA 1
ATOM 2256 C C . LEU A 1 296 ? 15.153 -4.625 7.236 1.00 90.44 296 LEU A C 1
ATOM 2258 O O . LEU A 1 296 ? 15.202 -5.613 6.503 1.00 90.44 296 LEU A O 1
ATOM 2262 N N . ASP A 1 297 ? 15.962 -4.479 8.279 1.00 90.12 297 ASP A N 1
ATOM 2263 C CA . ASP A 1 297 ? 16.860 -5.522 8.762 1.00 90.12 297 ASP A CA 1
ATOM 2264 C C . ASP A 1 297 ? 16.129 -6.399 9.782 1.00 90.12 297 ASP A C 1
ATOM 2266 O O . ASP A 1 297 ? 16.105 -6.115 10.979 1.00 90.12 297 ASP A O 1
ATOM 2270 N N . THR A 1 298 ? 15.525 -7.484 9.300 1.00 83.75 298 THR A N 1
ATOM 2271 C CA . THR A 1 298 ? 14.761 -8.422 10.133 1.00 83.75 298 THR A CA 1
ATOM 2272 C C . THR A 1 298 ? 15.620 -9.191 11.141 1.00 83.75 298 THR A C 1
ATOM 2274 O O . THR A 1 298 ? 15.069 -9.763 12.077 1.00 83.75 298 THR A O 1
ATOM 2277 N N . SER A 1 299 ? 16.957 -9.159 11.030 1.00 86.00 299 SER A N 1
ATOM 2278 C CA . SER A 1 299 ? 17.850 -9.679 12.081 1.00 86.00 299 SER A CA 1
ATOM 2279 C C . SER A 1 299 ? 17.913 -8.775 13.322 1.00 86.00 299 SER A C 1
ATOM 2281 O O . SER A 1 299 ? 18.389 -9.199 14.373 1.00 86.00 299 SER A O 1
ATOM 2283 N N . GLN A 1 300 ? 17.402 -7.545 13.200 1.00 85.62 300 GLN A N 1
ATOM 2284 C CA . GLN A 1 300 ? 17.285 -6.528 14.246 1.00 85.62 300 GLN A CA 1
ATOM 2285 C C . GLN A 1 300 ? 15.824 -6.052 14.386 1.00 85.62 300 GLN A C 1
ATOM 2287 O O . GLN A 1 300 ? 15.572 -4.877 14.659 1.00 85.62 300 GLN A O 1
ATOM 2292 N N . ALA A 1 301 ? 14.863 -6.951 14.140 1.00 82.38 301 ALA A N 1
ATOM 2293 C CA . ALA A 1 301 ? 13.439 -6.692 14.337 1.00 82.38 301 ALA A CA 1
ATOM 2294 C C . ALA A 1 301 ? 13.072 -6.492 15.824 1.00 82.38 301 ALA A C 1
ATOM 2296 O O . ALA A 1 301 ? 13.848 -6.830 16.721 1.00 82.38 301 ALA A O 1
ATOM 2297 N N . LEU A 1 302 ? 11.879 -5.923 16.033 1.00 75.62 302 LEU A N 1
ATOM 2298 C CA . LEU A 1 302 ? 11.227 -5.672 17.326 1.00 75.62 302 LEU A CA 1
ATOM 2299 C C . LEU A 1 302 ? 10.911 -6.947 18.126 1.00 75.62 302 LEU A C 1
ATOM 2301 O O . LEU A 1 302 ? 10.485 -7.940 17.496 1.00 75.62 302 LEU A O 1
#

Radius of gyration: 38.61 Å; Cα contacts (8 Å, |Δi|>4): 381; chains: 1; bounding box: 110×60×82 Å

Secondary structure (DSSP, 8-state):
---PPPPPP----------------------------SS------------------------SSHHHHHHHHHHHTTS-HHHHHHHHHHHHHHHHHHHHHTS-----GGGS------HHHHHHHHHHTTHHHHSPBPTT-TTS-TTS---B--EEETTEEE-PPP-SS-TTTSSTT--HHHHHHHHHH-B-TTS-BPPTTS-HHHHTTS-HHHHHHHHHHHTTSPP---PPPPPB-SSHHHHHHHHHHHHHHH---PPP---TTS-HHHHHHHHHHHTTT-THHHHS-B-TTSSB-GGG--

pLDDT: mean 80.41, std 24.12, range [28.2, 98.81]

Foldseek 3Di:
DDDDDDDDDDDDDDDDDDDDDDDDDDDDDDDDDDDDDDDDDDDDDDDDDDDDDDDDDDDDDDDDPPPPVVVVVVVVCPVPVVVVVVVVVVVVVVVVCLQVLLFQDFDDPVPADPEDAALVLLVVLCVLLVLLVQQAAAPVPPVDDRSASQWQHWDQDPQFTAIDFGCALACPGHCVVPDLRQQLCCQQRCAHPVRFHHDCVRVSQLQLQPDSSNSSNNSVNSHPDDDDPRHHDDTPGPPVRVNRSVVSNLCVPQHDNDHQDADPVDDPVVSVVVSSCRHSNVVQLPQFDADPSRHGDPVRGD

Mean predicted aligned error: 14.26 Å

Solvent-accessible surface area (backbone atoms only — not comparable to full-atom values): 18406 Å² total; per-residue (Å²): 134,90,84,88,85,85,85,81,88,87,82,90,82,91,85,89,85,88,79,91,80,91,86,82,90,84,82,89,79,82,88,79,88,87,84,82,84,82,83,90,84,82,88,75,84,85,85,82,88,83,88,82,89,88,80,79,93,71,90,79,81,92,82,85,74,69,68,66,60,53,59,50,51,62,64,65,50,69,70,36,70,67,53,51,51,52,53,51,51,51,50,53,51,50,52,50,48,55,51,60,57,18,48,60,69,64,79,55,82,88,73,57,77,98,70,83,66,42,36,74,62,4,47,56,45,38,62,50,40,42,51,46,77,60,14,19,40,21,93,80,48,75,89,53,64,72,78,44,32,31,6,44,26,79,46,81,52,100,71,34,38,38,34,40,52,20,51,18,35,19,63,88,37,30,42,49,70,60,50,71,66,35,51,48,17,32,45,38,47,28,24,43,81,87,70,39,37,52,65,83,88,51,66,18,53,24,32,15,31,42,56,68,63,59,51,45,6,28,51,44,26,34,59,71,44,77,61,46,96,30,75,67,51,81,56,56,46,77,63,57,75,59,50,28,37,51,44,24,49,45,39,80,79,45,44,66,67,68,69,67,76,77,57,89,93,52,53,73,68,53,38,53,48,53,48,41,39,54,6,48,45,37,43,49,82,78,69,20,55,61,43,100,84,71,23,72,32,74,94,54,54,130

Nearest PDB structures (foldseek):
  8gy3-assembly1_A  TM=7.998E-01  e=3.016E-18  Gluconobacter oxydans
  8xcm-assembly1_C  TM=9.158E-01  e=4.202E-16  Gluconobacter japonicus
  8gy2-assembly1_B  TM=8.919E-01  e=9.761E-16  Gluconobacter oxydans 621H
  7w2j-assembly1_C  TM=8.944E-01  e=2.520E-14  Gluconobacter japonicus

Sequence (302 aa):
MGRCHQSRRRDRDLGQGRDLDRQGWLRGSRWSLCEGRNGCCSCRRRSVLQGGLPGAWGPRARDATKSSAARRADRLTLLSKRNITVLALLAALGLAALWLLSVPRGLTLADLPQHQPNAANGEILYHAAGCWSCHKPGTDLKDVDPNLPAGGFPLKTPVGTFYPPNLTPDPETGLGTWSDLDFVNAVQRGVSPAGANLIPAFPYTSYAHMRVEDVLDIKAYLATLPAVDSPTRSAEIPFPPLLRRGVGLWKWIGLDTTPWAPDASQSASWNRGSYLVNGPGHCAECHTPRNISMALDTSQAL